Protein AF-A0A956HW59-F1 (afdb_monomer)

Nearest PDB structures (foldseek):
  7f2j-assembly1_B  TM=1.690E-01  e=3.099E+00  Arabidopsis thaliana

Radius of gyration: 21.87 Å; Cα contacts (8 Å, |Δi|>4): 576; chains: 1; bounding box: 68×62×49 Å

pLDDT: mean 80.32, std 21.8, range [27.69, 98.44]

Solvent-accessible surface area (backbone atoms only — not comparable to full-atom values): 19021 Å² total; per-residue (Å²): 80,72,71,79,94,74,76,75,65,75,44,54,39,80,83,35,68,93,56,48,48,74,79,42,71,82,68,48,38,30,36,32,54,43,41,77,73,24,73,54,66,48,81,48,81,60,90,61,63,28,44,35,30,50,22,30,25,53,21,25,34,46,46,47,43,74,63,67,93,72,88,44,80,82,74,50,51,54,40,40,30,40,86,44,47,58,49,50,40,34,31,44,21,84,34,23,26,24,26,30,18,31,30,57,56,82,70,68,49,21,50,19,18,69,73,70,76,45,58,85,71,29,19,37,35,43,36,41,26,39,51,36,88,82,74,62,82,87,72,78,70,78,66,52,72,73,74,56,83,64,85,88,76,82,93,75,89,80,82,85,83,82,91,79,84,90,88,84,93,88,80,85,82,74,85,76,76,87,67,84,71,62,83,40,47,20,15,34,17,30,40,62,80,43,82,44,67,49,55,66,66,90,79,46,80,87,43,46,27,88,82,51,61,51,74,44,39,37,42,31,24,24,57,66,46,38,28,71,52,70,71,48,83,63,78,100,63,72,82,47,74,65,56,41,55,75,73,65,54,51,28,43,45,80,51,49,90,87,62,66,51,46,76,40,32,70,61,34,54,67,55,61,30,52,69,59,52,42,59,75,74,36,97,60,86,91,66,88,78,72,89,78,83,74,93,42,75,46,75,45,70,62,93,30,89,90,64,72,82,84,65,90,81,91,132

Structure (mmCIF, N/CA/C/O backbone):
data_AF-A0A956HW59-F1
#
_entry.id   AF-A0A956HW59-F1
#
loop_
_atom_site.group_PDB
_atom_site.id
_atom_site.type_symbol
_atom_site.label_atom_id
_atom_site.label_alt_id
_atom_site.label_comp_id
_atom_site.label_asym_id
_atom_site.label_entity_id
_atom_site.label_seq_id
_atom_site.pdbx_PDB_ins_code
_atom_site.Cartn_x
_atom_site.Cartn_y
_atom_site.Cartn_z
_atom_site.occupancy
_atom_site.B_iso_or_equiv
_atom_site.auth_seq_id
_atom_site.auth_comp_id
_atom_site.auth_asym_id
_atom_site.auth_atom_id
_atom_site.pdbx_PDB_model_num
ATOM 1 N N . LEU A 1 1 ? 12.085 -3.165 10.404 1.00 72.94 1 LEU A N 1
ATOM 2 C CA . LEU A 1 1 ? 10.750 -3.801 10.391 1.00 72.94 1 LEU A CA 1
ATOM 3 C C . LEU A 1 1 ? 10.533 -4.495 11.742 1.00 72.94 1 LEU A C 1
ATOM 5 O O . LEU A 1 1 ? 11.444 -5.217 12.135 1.00 72.94 1 LEU A O 1
ATOM 9 N N . PRO A 1 2 ? 9.442 -4.239 12.491 1.00 72.00 2 PRO A N 1
ATOM 10 C CA . PRO A 1 2 ? 9.067 -5.055 13.656 1.00 72.00 2 PRO A CA 1
ATOM 11 C C . PRO A 1 2 ? 8.617 -6.469 13.225 1.00 72.00 2 PRO A C 1
ATOM 13 O O . PRO A 1 2 ? 8.241 -6.644 12.066 1.00 72.00 2 PRO A O 1
ATOM 16 N N . PRO A 1 3 ? 8.640 -7.484 14.105 1.00 75.38 3 PRO A N 1
ATOM 17 C CA . PRO A 1 3 ? 8.126 -8.808 13.762 1.00 75.38 3 PRO A CA 1
ATOM 18 C C . PRO A 1 3 ? 6.628 -8.749 13.445 1.00 75.38 3 PRO A C 1
ATOM 20 O O . PRO A 1 3 ? 5.889 -7.974 14.049 1.00 75.38 3 PRO A O 1
ATOM 23 N N . GLY A 1 4 ? 6.175 -9.588 12.512 1.00 76.56 4 GLY A N 1
ATOM 24 C CA . GLY A 1 4 ? 4.747 -9.834 12.325 1.00 76.56 4 GLY A CA 1
ATOM 25 C C . GLY A 1 4 ? 4.180 -10.618 13.510 1.00 76.56 4 GLY A C 1
ATOM 26 O O . GLY A 1 4 ? 4.820 -11.547 13.998 1.00 76.56 4 GLY A O 1
ATOM 27 N N . LEU A 1 5 ? 2.980 -10.249 13.963 1.00 78.94 5 LEU A N 1
ATOM 28 C CA . LEU A 1 5 ? 2.228 -10.969 15.003 1.00 78.94 5 LEU A CA 1
ATOM 29 C C . LEU A 1 5 ? 1.075 -11.797 14.407 1.00 78.94 5 LEU A C 1
ATOM 31 O O . LEU A 1 5 ? 0.089 -12.085 15.082 1.00 78.94 5 LEU A O 1
ATOM 35 N N . GLY A 1 6 ? 1.194 -12.152 13.126 1.00 83.81 6 GLY A N 1
ATOM 36 C CA . GLY A 1 6 ? 0.191 -12.866 12.344 1.00 83.81 6 GLY A CA 1
ATOM 37 C C . GLY A 1 6 ? -0.326 -12.061 11.152 1.00 83.81 6 GLY A C 1
ATOM 38 O O . GLY A 1 6 ? 0.175 -10.985 10.818 1.00 83.81 6 GLY A O 1
ATOM 39 N N . THR A 1 7 ? -1.353 -12.607 10.503 1.00 88.81 7 THR A N 1
ATOM 40 C CA . THR A 1 7 ? -1.988 -12.028 9.314 1.00 88.81 7 THR A CA 1
ATOM 41 C C . THR A 1 7 ? -3.391 -11.523 9.638 1.00 88.81 7 THR A C 1
ATOM 43 O O . THR A 1 7 ? -4.098 -12.097 10.468 1.00 88.81 7 THR A O 1
ATOM 46 N N . PHE A 1 8 ? -3.813 -10.442 8.978 1.00 92.69 8 PHE A N 1
ATOM 47 C CA . PHE A 1 8 ? -5.195 -9.978 9.085 1.00 92.69 8 PHE A CA 1
ATOM 48 C C . PHE A 1 8 ? -6.147 -10.998 8.445 1.00 92.69 8 PHE A C 1
ATOM 50 O O . PHE A 1 8 ? -5.845 -11.502 7.358 1.00 92.69 8 PHE A O 1
ATOM 57 N N . PRO A 1 9 ? -7.311 -11.282 9.056 1.00 94.88 9 PRO A N 1
ATOM 58 C CA . PRO A 1 9 ? -8.335 -12.066 8.388 1.00 94.88 9 PRO A CA 1
ATOM 59 C C . PRO A 1 9 ? -8.851 -11.294 7.170 1.00 94.88 9 PRO A C 1
ATOM 61 O O . PRO A 1 9 ? -9.120 -10.096 7.241 1.00 94.88 9 PRO A O 1
ATOM 64 N N . VAL A 1 10 ? -8.995 -11.999 6.049 1.00 96.62 10 VAL A N 1
ATOM 65 C CA . VAL A 1 10 ? -9.490 -11.444 4.786 1.00 96.62 10 VAL A CA 1
ATOM 66 C C . VAL A 1 10 ? -10.786 -12.155 4.410 1.00 96.62 10 VAL A C 1
ATOM 68 O O . VAL A 1 10 ? -10.886 -13.380 4.521 1.00 96.62 10 VAL A O 1
ATOM 71 N N . ARG A 1 11 ? -11.789 -11.392 3.976 1.00 97.38 11 ARG A N 1
ATOM 72 C CA . ARG A 1 11 ? -13.070 -11.905 3.469 1.00 97.38 11 ARG A CA 1
ATOM 73 C C . ARG A 1 11 ? -13.348 -11.334 2.088 1.00 97.38 11 ARG A C 1
ATOM 75 O O . ARG A 1 11 ? -12.925 -10.219 1.783 1.00 97.38 11 ARG A O 1
ATOM 82 N N . ARG A 1 12 ? -14.031 -12.098 1.236 1.00 97.38 12 ARG A N 1
ATOM 83 C CA . ARG A 1 12 ? -14.456 -11.614 -0.081 1.00 97.38 12 ARG A CA 1
ATOM 84 C C . ARG A 1 12 ? -15.695 -10.757 0.084 1.00 97.38 12 ARG A C 1
ATOM 86 O O . ARG A 1 12 ? -16.579 -11.109 0.851 1.00 97.38 12 ARG A O 1
ATOM 93 N N . VAL A 1 13 ? -15.774 -9.667 -0.666 1.00 95.88 13 VAL A N 1
ATOM 94 C CA . VAL A 1 13 ? -16.980 -8.827 -0.702 1.00 95.88 13 VAL A CA 1
ATOM 95 C C . VAL A 1 13 ? -18.188 -9.639 -1.189 1.00 95.88 13 VAL A C 1
ATOM 97 O O . VAL A 1 13 ? -19.262 -9.535 -0.607 1.00 95.88 13 VAL A O 1
ATOM 100 N N . ASP A 1 14 ? -17.982 -10.510 -2.182 1.00 95.38 14 ASP A N 1
ATOM 101 C CA . ASP A 1 14 ? -19.026 -11.352 -2.788 1.00 95.38 14 ASP A CA 1
ATOM 102 C C . ASP A 1 14 ? -19.737 -12.283 -1.793 1.00 95.38 14 ASP A C 1
ATOM 104 O O . ASP A 1 14 ? -20.886 -12.654 -2.016 1.00 95.38 14 ASP A O 1
ATOM 108 N N . ASP A 1 15 ? -19.071 -12.653 -0.696 1.00 96.56 15 ASP A N 1
ATOM 109 C CA . ASP A 1 15 ? -19.640 -13.545 0.318 1.00 96.56 15 ASP A CA 1
ATOM 110 C C . ASP A 1 15 ? -20.583 -12.790 1.285 1.00 96.56 15 ASP A C 1
ATOM 112 O O . ASP A 1 15 ? -21.278 -13.421 2.078 1.00 96.56 15 ASP A O 1
ATOM 116 N N . TYR A 1 16 ? -20.617 -11.448 1.220 1.00 95.00 16 TYR A N 1
ATOM 117 C CA . TYR A 1 16 ? -21.318 -10.569 2.168 1.00 95.00 16 TYR A CA 1
ATOM 118 C C . TYR A 1 16 ? -22.092 -9.422 1.487 1.00 95.00 16 TYR A C 1
ATOM 120 O O . TYR A 1 16 ? -22.247 -8.344 2.064 1.00 95.00 16 TYR A O 1
ATOM 128 N N . LEU A 1 17 ? -22.563 -9.612 0.247 1.00 92.56 17 LEU A N 1
ATOM 129 C CA . LEU A 1 17 ? -23.152 -8.539 -0.579 1.00 92.56 17 LEU A CA 1
ATOM 130 C C . LEU A 1 17 ? -24.298 -7.767 0.106 1.00 92.56 17 LEU A C 1
ATOM 132 O O . LEU A 1 17 ? -24.406 -6.557 -0.084 1.00 92.56 17 LEU A O 1
ATOM 136 N N . ASP A 1 18 ? -25.093 -8.433 0.949 1.00 92.38 18 ASP A N 1
ATOM 137 C CA . ASP A 1 18 ? -26.208 -7.813 1.684 1.00 92.38 18 ASP A CA 1
ATOM 138 C C . ASP A 1 18 ? -25.763 -7.037 2.944 1.00 92.38 18 ASP A C 1
ATOM 140 O O . ASP A 1 18 ? -26.525 -6.247 3.513 1.00 92.38 18 ASP A O 1
ATOM 144 N N . GLN A 1 19 ? -24.537 -7.265 3.426 1.00 93.00 19 GLN A N 1
ATOM 145 C CA . GLN A 1 19 ? -24.014 -6.637 4.645 1.00 93.00 19 GLN A CA 1
ATOM 146 C C . GLN A 1 19 ? -22.984 -5.536 4.368 1.00 93.00 19 GLN A C 1
ATOM 148 O O . GLN A 1 19 ? -22.870 -4.597 5.158 1.00 93.00 19 GLN A O 1
ATOM 153 N N . VAL A 1 20 ? -22.248 -5.622 3.261 1.00 92.62 20 VAL A N 1
ATOM 154 C CA . VAL A 1 20 ? -21.234 -4.627 2.879 1.00 92.62 20 VAL A CA 1
ATOM 155 C C . VAL A 1 20 ? -21.859 -3.303 2.408 1.00 92.62 20 VAL A C 1
ATOM 157 O O . VAL A 1 20 ? -23.023 -3.268 1.998 1.00 92.62 20 VAL A O 1
ATOM 160 N N . PRO A 1 21 ? -21.106 -2.187 2.448 1.00 88.44 21 PRO A N 1
ATOM 161 C CA . PRO A 1 21 ? -21.506 -0.943 1.795 1.00 88.44 21 PRO A CA 1
ATOM 162 C C . PRO A 1 21 ? -21.837 -1.133 0.304 1.00 88.44 21 PRO A C 1
ATOM 164 O O . PRO A 1 21 ? -21.144 -1.853 -0.413 1.00 88.44 21 PRO A O 1
ATOM 167 N N . GLU A 1 22 ? -22.892 -0.466 -0.169 1.00 86.25 22 GLU A N 1
ATOM 168 C CA . GLU A 1 22 ? -23.412 -0.599 -1.541 1.00 86.25 22 GLU A CA 1
ATOM 169 C C . GLU A 1 22 ? -22.361 -0.254 -2.609 1.00 86.25 22 GLU A C 1
ATOM 171 O O . GLU A 1 22 ? -22.240 -0.934 -3.625 1.00 86.25 22 GLU A O 1
ATOM 176 N N . ASP A 1 23 ? -21.522 0.748 -2.344 1.00 84.38 23 ASP A N 1
ATOM 177 C CA . ASP A 1 23 ? -20.452 1.183 -3.243 1.00 84.38 23 ASP A CA 1
ATOM 178 C C . ASP A 1 23 ? -19.345 0.132 -3.434 1.00 84.38 23 ASP A C 1
ATOM 180 O O . ASP A 1 23 ? -18.557 0.220 -4.379 1.00 84.38 23 ASP A O 1
ATOM 184 N N . TRP A 1 24 ? -19.283 -0.893 -2.583 1.00 88.62 24 TRP A N 1
ATOM 185 C CA . TRP A 1 24 ? -18.350 -2.004 -2.760 1.00 88.62 24 TRP A CA 1
ATOM 186 C C . TRP A 1 24 ? -18.867 -3.042 -3.743 1.00 88.62 24 TRP A C 1
ATOM 188 O O . TRP A 1 24 ? -18.055 -3.717 -4.374 1.00 88.62 24 TRP A O 1
ATOM 198 N N . GLN A 1 25 ? -20.184 -3.148 -3.919 1.00 84.06 25 GLN A N 1
ATOM 199 C CA . GLN A 1 25 ? -20.783 -4.103 -4.851 1.00 84.06 25 GLN A CA 1
ATOM 200 C C . GLN A 1 25 ? -20.371 -3.798 -6.300 1.00 84.06 25 GLN A C 1
ATOM 202 O O . GLN A 1 25 ? -20.181 -4.711 -7.098 1.00 84.06 25 GLN A O 1
ATOM 207 N N . GLU A 1 26 ? -20.128 -2.523 -6.630 1.00 80.50 26 GLU A N 1
ATOM 208 C CA . GLU A 1 26 ? -19.655 -2.105 -7.957 1.00 80.50 26 GLU A CA 1
ATOM 209 C C . GLU A 1 26 ? -18.203 -2.512 -8.260 1.00 80.50 26 GLU A C 1
ATOM 211 O O . GLU A 1 26 ? -17.798 -2.582 -9.423 1.00 80.50 26 GL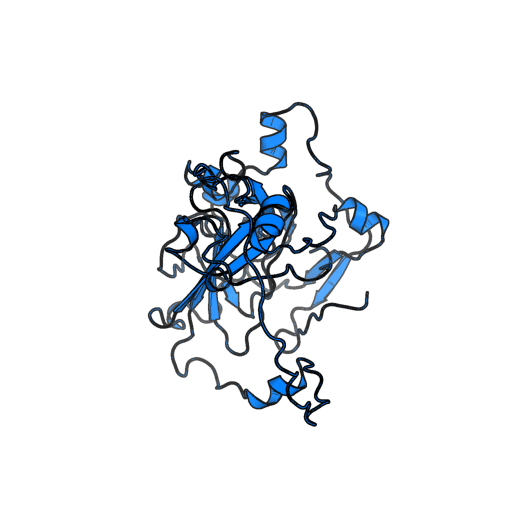U A O 1
ATOM 216 N N . HIS A 1 27 ? -17.371 -2.694 -7.233 1.00 77.81 27 HIS A N 1
ATOM 217 C CA . HIS A 1 27 ? -15.921 -2.873 -7.389 1.00 77.81 27 HIS A CA 1
ATOM 218 C C . HIS A 1 27 ? -15.410 -4.224 -6.876 1.00 77.81 27 HIS A C 1
ATOM 220 O O . HIS A 1 27 ? -14.294 -4.618 -7.225 1.00 77.81 27 HIS A O 1
ATOM 226 N N . GLY A 1 28 ? -16.214 -4.925 -6.075 1.00 90.88 28 GLY A N 1
ATOM 227 C CA . GLY A 1 28 ? -15.892 -6.204 -5.458 1.00 90.88 28 GLY A CA 1
ATOM 228 C C . GLY A 1 28 ? -14.619 -6.147 -4.614 1.00 90.88 28 GLY A C 1
ATOM 229 O O . GLY A 1 28 ? -14.308 -5.151 -3.951 1.00 90.88 28 GLY A O 1
ATOM 230 N N . GLY A 1 29 ? -13.858 -7.239 -4.670 1.00 95.62 29 GLY A N 1
ATOM 231 C CA . GLY A 1 29 ? -12.577 -7.381 -3.991 1.00 95.62 29 GLY A CA 1
ATOM 232 C C . GLY A 1 29 ? -12.701 -8.080 -2.643 1.00 95.62 29 GLY A C 1
ATOM 233 O O . GLY A 1 29 ? -13.497 -9.004 -2.463 1.00 95.62 29 GLY A O 1
ATOM 234 N N . VAL A 1 30 ? -11.864 -7.664 -1.703 1.00 97.69 30 VAL A N 1
ATOM 235 C CA . VAL A 1 30 ? -11.780 -8.242 -0.363 1.00 97.69 30 VAL A CA 1
ATOM 236 C C . VAL A 1 30 ? -11.762 -7.145 0.688 1.00 97.69 30 VAL A C 1
ATOM 238 O O . VAL A 1 30 ? -11.485 -5.989 0.378 1.00 97.69 30 VAL A O 1
ATOM 241 N N . PHE A 1 31 ? -12.022 -7.498 1.938 1.00 97.44 31 PHE A N 1
ATOM 242 C CA . PHE A 1 31 ? -11.929 -6.573 3.057 1.00 97.44 31 PHE A CA 1
ATOM 243 C C . PHE A 1 31 ? -11.262 -7.225 4.266 1.00 97.44 31 PHE A C 1
ATOM 245 O O . PHE A 1 31 ? -11.282 -8.450 4.418 1.00 97.44 31 PHE A O 1
ATOM 252 N N . LEU A 1 32 ? -10.641 -6.391 5.098 1.00 97.62 32 LEU A N 1
ATOM 253 C CA . LEU A 1 32 ? -9.957 -6.792 6.325 1.00 97.62 32 LEU A CA 1
ATOM 254 C C . LEU A 1 32 ? -10.234 -5.793 7.461 1.00 97.62 32 LEU A C 1
ATOM 256 O O . LEU A 1 32 ? -10.512 -4.618 7.182 1.00 97.62 32 LEU A O 1
ATOM 260 N N . PRO A 1 33 ? -10.166 -6.226 8.732 1.00 96.88 33 PRO A N 1
ATOM 261 C CA . PRO A 1 33 ? -10.304 -5.335 9.867 1.00 96.88 33 PRO A CA 1
ATOM 262 C C . PRO A 1 33 ? -8.963 -4.708 10.231 1.00 96.88 33 PRO A C 1
ATOM 264 O O . PRO A 1 33 ? -7.947 -5.393 10.283 1.00 96.88 33 PRO A O 1
ATOM 267 N N . MET A 1 34 ? -8.981 -3.426 10.572 1.00 96.38 34 MET A N 1
ATOM 268 C CA . MET A 1 34 ? -7.901 -2.785 11.319 1.00 96.38 34 MET A CA 1
ATOM 269 C C . MET A 1 34 ? -8.499 -1.901 12.407 1.00 96.38 34 MET A C 1
ATOM 271 O O . MET A 1 34 ? -9.606 -1.377 12.270 1.00 96.38 34 MET A O 1
ATOM 275 N N . TYR A 1 35 ? -7.768 -1.684 13.488 1.00 93.75 35 TYR A N 1
ATOM 276 C CA . TYR A 1 35 ? -8.099 -0.627 14.431 1.00 93.75 35 TYR A CA 1
ATOM 277 C C . TYR A 1 35 ? -7.629 0.715 13.885 1.00 93.75 35 TYR A C 1
ATOM 279 O O . TYR A 1 35 ? -6.639 0.821 13.158 1.00 93.75 35 TYR A O 1
ATOM 287 N N . GLN A 1 36 ? -8.334 1.779 14.258 1.00 92.94 36 GLN A N 1
ATOM 288 C CA . GLN A 1 36 ? -7.836 3.121 14.004 1.00 92.94 36 GLN A CA 1
ATOM 289 C C . GLN A 1 36 ? -6.447 3.265 14.635 1.00 92.94 36 GLN A C 1
ATOM 291 O O . GLN A 1 36 ? -6.247 2.889 15.789 1.00 92.94 36 GLN A O 1
ATOM 296 N N . ARG A 1 37 ? -5.519 3.845 13.871 1.00 92.12 37 ARG A N 1
ATOM 297 C CA . ARG A 1 37 ? -4.107 4.029 14.221 1.00 92.12 37 ARG A CA 1
ATOM 298 C 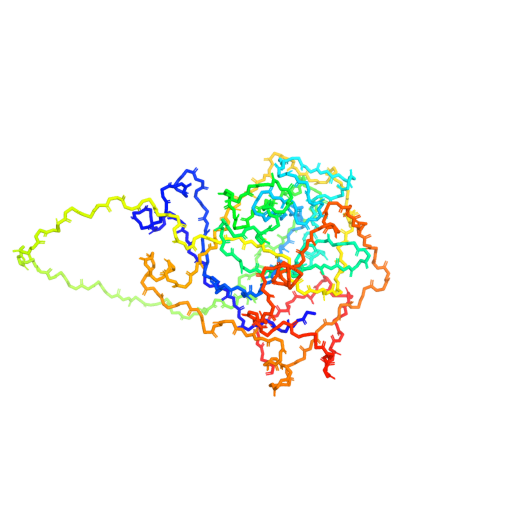C . ARG A 1 37 ? -3.281 2.739 14.306 1.00 92.12 37 ARG A C 1
ATOM 300 O O . ARG A 1 37 ? -2.154 2.759 14.791 1.00 92.12 37 ARG A O 1
ATOM 307 N N . GLU A 1 38 ? -3.789 1.633 13.776 1.00 92.50 38 GLU A N 1
ATOM 308 C CA . GLU A 1 38 ? -3.014 0.404 13.632 1.00 92.50 38 GLU A CA 1
ATOM 309 C C . GLU A 1 38 ? -2.083 0.466 12.416 1.00 92.50 38 GLU A C 1
ATOM 311 O O . GLU A 1 38 ? -2.488 0.899 11.334 1.00 92.50 38 GLU A O 1
ATOM 316 N N . ALA A 1 39 ? -0.836 0.023 12.590 1.00 91.81 39 ALA A N 1
ATOM 317 C CA . ALA A 1 39 ? 0.133 -0.091 11.508 1.00 91.81 39 ALA A CA 1
ATOM 318 C C . ALA A 1 39 ? 0.072 -1.473 10.842 1.00 91.81 39 ALA A C 1
ATOM 320 O O . ALA A 1 39 ? -0.131 -2.482 11.511 1.00 91.81 39 ALA A O 1
ATOM 321 N N . MET A 1 40 ? 0.322 -1.525 9.535 1.00 93.00 40 MET A N 1
ATOM 322 C CA . MET A 1 40 ? 0.459 -2.776 8.786 1.00 93.00 40 MET A CA 1
ATOM 323 C C . MET A 1 40 ? 1.643 -2.725 7.821 1.00 93.00 40 MET A C 1
ATOM 325 O O . MET A 1 40 ? 2.162 -1.659 7.497 1.00 93.00 40 MET A O 1
ATOM 329 N N . TRP A 1 41 ? 2.023 -3.888 7.311 1.00 92.56 41 TRP A N 1
ATOM 330 C CA . TRP A 1 41 ? 2.957 -4.039 6.202 1.00 92.56 41 TRP A CA 1
ATOM 331 C C . TRP A 1 41 ? 2.468 -5.168 5.287 1.00 92.56 41 TRP A C 1
ATOM 333 O O . TRP A 1 41 ? 1.627 -5.978 5.678 1.00 92.56 41 TRP A O 1
ATOM 343 N N . LEU A 1 42 ? 2.949 -5.193 4.047 1.00 93.62 42 LEU A N 1
ATOM 344 C CA . LEU A 1 42 ? 2.581 -6.191 3.043 1.00 93.62 42 LEU A CA 1
ATOM 345 C C . LEU A 1 42 ? 3.775 -7.095 2.760 1.00 93.62 42 LEU A C 1
ATOM 347 O O . LEU A 1 42 ? 4.821 -6.588 2.364 1.00 93.62 42 LEU A O 1
ATOM 351 N N . ALA A 1 43 ? 3.607 -8.408 2.897 1.00 91.56 43 ALA A N 1
ATOM 352 C CA . ALA A 1 43 ? 4.599 -9.403 2.495 1.00 91.56 43 ALA A CA 1
ATOM 353 C C . ALA A 1 43 ? 4.254 -9.983 1.115 1.00 91.56 43 ALA A C 1
ATOM 355 O O . ALA A 1 43 ? 3.092 -10.266 0.819 1.00 91.56 43 ALA A O 1
ATOM 356 N N . PHE A 1 44 ? 5.263 -10.185 0.270 1.00 90.38 44 PHE A N 1
ATOM 357 C CA . PHE A 1 44 ? 5.096 -10.659 -1.100 1.00 90.38 44 PHE A CA 1
ATOM 358 C C . PHE A 1 44 ? 5.824 -11.978 -1.326 1.00 90.38 44 PHE A C 1
ATOM 360 O O . PHE A 1 44 ? 6.999 -12.139 -1.007 1.00 90.38 44 PHE A O 1
ATOM 367 N N . SER A 1 45 ? 5.127 -12.916 -1.962 1.00 86.25 45 SER A N 1
ATOM 368 C CA . SER A 1 45 ? 5.715 -14.152 -2.462 1.00 86.25 45 SER A CA 1
ATOM 369 C C . SER A 1 45 ? 5.083 -14.509 -3.800 1.00 86.25 45 SER A C 1
ATOM 371 O O . SER A 1 45 ? 3.877 -14.364 -3.998 1.00 86.25 45 SER A O 1
ATOM 373 N N . CYS A 1 46 ? 5.899 -14.951 -4.748 1.00 83.44 46 CYS A N 1
ATOM 374 C CA . CYS A 1 46 ? 5.426 -15.455 -6.030 1.00 83.44 46 CYS A CA 1
ATOM 375 C C . CYS A 1 46 ? 6.456 -16.419 -6.616 1.00 83.44 46 CYS A C 1
ATOM 377 O O . CYS A 1 46 ? 7.646 -16.339 -6.320 1.00 83.44 46 CYS A O 1
ATOM 379 N N . SER A 1 47 ? 5.971 -17.363 -7.418 1.00 83.25 47 SER A N 1
ATOM 380 C CA . SER A 1 47 ? 6.804 -18.344 -8.115 1.00 83.25 47 SER A CA 1
ATOM 381 C C . SER A 1 47 ? 7.533 -17.722 -9.303 1.00 83.25 47 SER A C 1
ATOM 383 O O . SER A 1 47 ? 8.695 -18.023 -9.547 1.00 83.25 47 SER A O 1
ATOM 385 N N . VAL A 1 48 ? 6.839 -16.854 -10.035 1.00 89.00 48 VAL A N 1
ATOM 386 C CA . VAL A 1 48 ? 7.351 -16.134 -11.203 1.00 89.00 48 VAL A CA 1
ATOM 387 C C . VAL A 1 48 ? 7.404 -14.647 -10.857 1.00 89.00 48 VAL A C 1
ATOM 389 O O . VAL A 1 48 ? 6.476 -14.175 -10.195 1.00 89.00 48 VAL A O 1
ATOM 392 N N . PRO A 1 49 ? 8.424 -13.889 -11.297 1.00 93.62 49 PRO A N 1
ATOM 393 C CA . PRO A 1 49 ? 8.453 -12.452 -11.075 1.00 93.62 49 PRO A CA 1
ATOM 394 C C . PRO A 1 49 ? 7.246 -11.726 -11.678 1.00 93.62 49 PRO A C 1
ATOM 396 O O . PRO A 1 49 ? 6.832 -12.042 -12.791 1.00 93.62 49 PRO A O 1
ATOM 399 N N . HIS A 1 50 ? 6.717 -10.734 -10.961 1.00 95.56 50 HIS A N 1
ATOM 400 C CA . HIS A 1 50 ? 5.633 -9.857 -11.419 1.00 95.56 50 HIS A CA 1
ATOM 401 C C . HIS A 1 50 ? 5.973 -8.393 -11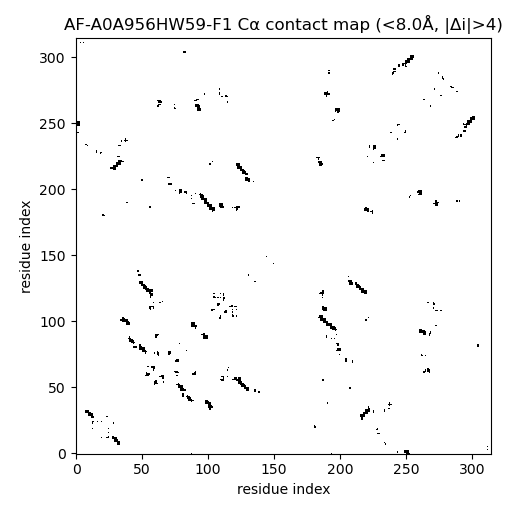.140 1.00 95.56 50 HIS A C 1
ATOM 403 O O . HIS A 1 50 ? 6.632 -8.079 -10.143 1.00 95.56 50 HIS A O 1
ATOM 409 N N . ALA A 1 51 ? 5.451 -7.489 -11.969 1.00 97.81 51 ALA A N 1
ATOM 410 C CA . ALA A 1 51 ? 5.347 -6.086 -11.595 1.00 97.81 51 ALA A CA 1
ATOM 411 C C . ALA A 1 51 ? 4.094 -5.899 -10.732 1.00 97.81 51 ALA A C 1
ATOM 413 O O . ALA A 1 51 ? 2.989 -6.237 -11.147 1.00 97.81 51 ALA A O 1
ATOM 414 N N . LEU A 1 52 ? 4.255 -5.362 -9.527 1.00 98.19 52 LEU A N 1
ATOM 415 C CA . LEU A 1 52 ? 3.173 -5.126 -8.579 1.00 98.19 52 LEU A CA 1
ATOM 416 C C . LEU A 1 52 ? 3.021 -3.632 -8.315 1.00 98.19 52 LEU A C 1
ATOM 418 O O . LEU A 1 52 ? 3.926 -2.978 -7.796 1.00 98.19 52 LEU A O 1
ATOM 422 N N . LYS A 1 53 ? 1.846 -3.092 -8.610 1.00 98.25 53 LYS A N 1
ATOM 423 C CA . LYS A 1 53 ? 1.473 -1.735 -8.224 1.00 98.25 53 LYS A CA 1
ATOM 424 C C . LYS A 1 53 ? 0.698 -1.766 -6.921 1.00 98.25 53 LYS A C 1
ATOM 426 O O . LYS A 1 53 ? -0.236 -2.552 -6.770 1.00 98.25 53 LYS A O 1
ATOM 431 N N . VAL A 1 54 ? 1.065 -0.863 -6.017 1.00 98.44 54 VAL A N 1
ATOM 432 C CA . VAL A 1 54 ? 0.410 -0.686 -4.718 1.00 98.44 54 VAL A CA 1
ATOM 433 C C . VAL A 1 54 ? -0.131 0.733 -4.627 1.00 98.44 54 VAL A C 1
ATOM 435 O O . VAL A 1 54 ? 0.606 1.709 -4.797 1.00 98.44 54 VAL A O 1
ATOM 438 N N . GLY A 1 55 ? -1.435 0.842 -4.404 1.00 98.00 55 GLY A N 1
ATOM 439 C CA . GLY A 1 55 ? -2.156 2.094 -4.240 1.00 98.00 55 GLY A CA 1
ATOM 440 C C . GLY A 1 55 ? -2.795 2.164 -2.865 1.00 98.00 55 GLY A C 1
ATOM 441 O O . GLY A 1 55 ? -3.233 1.144 -2.348 1.00 98.00 55 GLY A O 1
ATOM 442 N N . VAL A 1 56 ? -2.856 3.358 -2.290 1.00 97.81 56 VAL A N 1
ATOM 443 C CA . VAL A 1 56 ? -3.568 3.652 -1.043 1.00 97.81 56 VAL A CA 1
ATOM 444 C C . VAL A 1 56 ? -4.577 4.755 -1.331 1.00 97.81 56 VAL A C 1
ATOM 446 O O . VAL A 1 56 ? -4.190 5.856 -1.716 1.00 97.81 56 VAL A O 1
ATOM 449 N N . GLY A 1 57 ? -5.873 4.433 -1.287 1.00 95.69 57 GLY A N 1
ATOM 450 C CA . GLY A 1 57 ? -6.928 5.349 -1.745 1.00 95.69 57 GLY A CA 1
ATOM 451 C C . GLY A 1 57 ? -6.713 5.882 -3.168 1.00 95.69 57 GLY A C 1
ATOM 452 O O . GLY A 1 57 ? -6.818 7.069 -3.438 1.00 95.69 57 GLY A O 1
ATOM 453 N N . LYS A 1 58 ? -6.338 5.013 -4.109 1.00 96.12 58 LYS A N 1
ATOM 454 C CA . LYS A 1 58 ? -6.006 5.368 -5.500 1.00 96.12 58 LYS A CA 1
ATOM 455 C C . LYS A 1 58 ? -4.888 6.415 -5.629 1.00 96.12 58 LYS A C 1
ATOM 457 O O . LYS A 1 58 ? -4.821 7.124 -6.632 1.00 96.12 58 LYS A O 1
ATOM 462 N N . VAL A 1 59 ? -3.959 6.455 -4.680 1.00 97.94 59 VAL A N 1
ATOM 463 C CA . VAL A 1 59 ? -2.672 7.150 -4.802 1.00 97.94 59 VAL A CA 1
ATOM 464 C C . VAL A 1 59 ? -1.557 6.113 -4.794 1.00 97.94 59 VAL A C 1
ATOM 466 O O . VAL A 1 59 ? -1.530 5.240 -3.932 1.00 97.94 59 VAL A O 1
ATOM 469 N N . CYS A 1 60 ? -0.641 6.162 -5.761 1.00 98.06 60 CYS A N 1
ATOM 470 C CA . CYS A 1 60 ? 0.473 5.220 -5.823 1.00 98.06 60 CYS A CA 1
ATOM 471 C C . CYS A 1 60 ? 1.376 5.372 -4.590 1.00 98.06 60 CYS A C 1
ATOM 473 O O . CYS A 1 60 ? 1.918 6.448 -4.345 1.00 98.06 60 CYS A O 1
ATOM 475 N N . ALA A 1 61 ? 1.604 4.283 -3.853 1.00 97.88 61 ALA A N 1
ATOM 476 C CA . ALA A 1 61 ? 2.411 4.303 -2.632 1.00 97.88 61 ALA A CA 1
ATOM 477 C C . ALA A 1 61 ? 3.904 4.606 -2.881 1.00 97.88 61 ALA A C 1
ATOM 479 O O 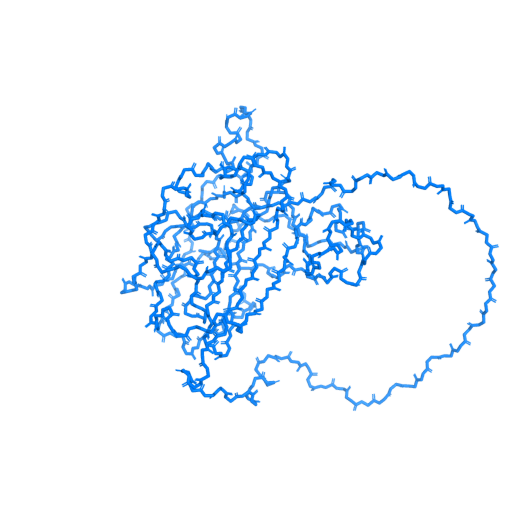. ALA A 1 61 ? 4.644 4.900 -1.945 1.00 97.88 61 ALA A O 1
ATOM 480 N N . LEU A 1 62 ? 4.361 4.529 -4.133 1.00 97.38 62 LEU A N 1
ATOM 481 C CA . LEU A 1 62 ? 5.765 4.711 -4.512 1.00 97.38 62 LEU A CA 1
ATOM 482 C C . LEU A 1 62 ? 6.049 6.124 -5.034 1.00 97.38 62 LEU A C 1
ATOM 484 O O . LEU A 1 62 ? 7.157 6.622 -4.845 1.00 97.38 62 LEU A O 1
ATOM 488 N N . THR A 1 63 ? 5.069 6.753 -5.690 1.00 97.38 63 THR A N 1
ATOM 489 C CA . THR A 1 63 ? 5.248 8.042 -6.386 1.00 97.38 63 THR A CA 1
ATOM 490 C C . THR A 1 63 ? 4.317 9.151 -5.902 1.00 97.38 63 THR A C 1
ATOM 492 O O . THR A 1 63 ? 4.548 10.318 -6.201 1.00 97.38 63 THR A O 1
ATOM 495 N N . GLY A 1 64 ? 3.236 8.820 -5.192 1.00 96.94 64 GLY A N 1
ATOM 496 C CA . GLY A 1 64 ? 2.215 9.790 -4.792 1.00 96.94 64 GLY A CA 1
ATOM 497 C C . GLY A 1 64 ? 1.366 10.304 -5.948 1.00 96.94 64 GLY A C 1
ATOM 498 O O . GLY A 1 64 ? 0.562 11.208 -5.760 1.00 96.94 64 GLY A O 1
ATOM 499 N N . GLU A 1 65 ? 1.517 9.753 -7.149 1.00 96.94 65 GLU A N 1
ATOM 500 C CA . GLU A 1 65 ? 0.665 10.108 -8.277 1.00 96.94 65 GLU A CA 1
ATOM 501 C C . GLU A 1 65 ? -0.710 9.449 -8.144 1.00 96.94 65 GLU A C 1
ATOM 503 O O . GLU A 1 65 ? -0.853 8.358 -7.577 1.00 96.94 65 GLU A O 1
ATOM 508 N N . ARG A 1 66 ? -1.733 10.096 -8.714 1.00 96.19 66 ARG A N 1
ATOM 509 C CA . ARG A 1 66 ? -3.067 9.497 -8.828 1.00 96.19 66 ARG A CA 1
ATOM 510 C C . ARG A 1 66 ? -2.982 8.179 -9.597 1.00 96.19 66 ARG A C 1
ATOM 512 O O . ARG A 1 66 ? -2.220 8.039 -10.553 1.00 96.19 66 ARG A O 1
ATOM 519 N N . TRP A 1 67 ? -3.785 7.210 -9.180 1.00 95.19 67 TRP A N 1
ATOM 520 C CA . TRP A 1 67 ? -3.782 5.869 -9.742 1.00 95.19 67 TRP A CA 1
ATOM 521 C C . TRP A 1 67 ? -4.129 5.890 -11.227 1.00 95.19 67 TRP A C 1
ATOM 523 O O . TRP A 1 67 ? -5.221 6.293 -11.628 1.00 95.19 67 TRP A O 1
ATOM 533 N N . THR A 1 68 ? -3.223 5.361 -12.037 1.00 94.19 68 THR A N 1
ATOM 534 C CA . THR A 1 68 ? -3.449 5.072 -13.454 1.00 94.19 68 THR A CA 1
ATOM 535 C C . THR A 1 68 ? -3.295 3.577 -13.693 1.00 94.19 68 THR A C 1
ATOM 537 O O . THR A 1 68 ? -2.775 2.864 -12.840 1.00 94.19 68 THR A O 1
ATOM 540 N N . ARG A 1 69 ? -3.714 3.073 -14.857 1.00 91.50 69 ARG A N 1
ATOM 541 C CA . ARG A 1 69 ? -3.438 1.685 -15.275 1.00 91.50 69 ARG A CA 1
ATOM 542 C C . ARG A 1 69 ? -2.021 1.493 -15.819 1.00 91.50 69 ARG A C 1
ATOM 544 O O . ARG A 1 69 ? -1.546 0.364 -15.882 1.00 91.50 69 ARG A O 1
ATOM 551 N N . ALA A 1 70 ? -1.339 2.566 -16.207 1.00 94.50 70 ALA A N 1
ATOM 552 C CA . ALA A 1 70 ? -0.036 2.479 -16.851 1.00 94.50 70 ALA A CA 1
ATOM 553 C C . ALA A 1 70 ? 1.066 2.079 -15.859 1.00 94.50 70 ALA A C 1
ATOM 555 O O . ALA A 1 70 ? 1.069 2.513 -14.700 1.00 94.50 70 ALA A O 1
ATOM 556 N N . LEU A 1 71 ? 2.014 1.269 -16.329 1.00 96.69 71 LEU A N 1
ATOM 557 C CA . LEU A 1 71 ? 3.326 1.175 -15.702 1.00 96.69 71 LEU A CA 1
ATOM 558 C C . LEU A 1 71 ? 4.147 2.376 -16.161 1.00 96.69 71 LEU A C 1
ATOM 560 O O . LEU A 1 71 ? 4.171 2.714 -17.342 1.00 96.69 71 LEU A O 1
ATOM 564 N N . VAL A 1 72 ? 4.810 3.027 -15.217 1.00 96.62 72 VAL A N 1
ATOM 565 C CA . VAL A 1 72 ? 5.683 4.171 -15.470 1.00 96.62 72 VAL A CA 1
ATOM 566 C C . VAL A 1 72 ? 7.061 3.808 -14.946 1.00 96.62 72 VAL A C 1
ATOM 568 O O . VAL A 1 72 ? 7.182 3.243 -13.862 1.00 96.62 72 VAL A O 1
ATOM 571 N N . LYS A 1 73 ? 8.103 4.085 -15.736 1.00 94.44 73 LYS A N 1
ATOM 572 C CA . LYS A 1 73 ? 9.504 3.798 -15.381 1.00 94.44 73 LYS A CA 1
ATOM 573 C C . LYS A 1 73 ? 10.173 4.956 -14.633 1.00 94.44 73 LYS A C 1
ATOM 575 O O . LYS A 1 73 ? 11.110 4.727 -13.873 1.00 94.44 73 LYS A O 1
ATOM 580 N N . LYS A 1 74 ? 9.754 6.201 -14.886 1.00 93.44 74 LYS A N 1
ATOM 581 C CA . LYS A 1 74 ? 10.371 7.417 -14.332 1.00 93.44 74 LYS A CA 1
ATOM 582 C C . LYS A 1 74 ? 9.301 8.466 -13.968 1.00 93.44 74 LYS A C 1
ATOM 584 O O . LYS A 1 74 ? 8.785 9.092 -14.888 1.00 93.44 74 LYS A O 1
ATOM 589 N N . PRO A 1 75 ? 9.019 8.680 -12.670 1.00 94.06 75 PRO A N 1
ATOM 590 C CA . PRO A 1 75 ? 9.425 7.812 -11.559 1.00 94.06 75 PRO A CA 1
ATOM 591 C C . PRO A 1 75 ? 8.801 6.409 -11.690 1.00 94.06 75 PRO A C 1
ATOM 593 O O . PRO A 1 75 ? 7.744 6.246 -12.295 1.00 94.06 75 PRO A O 1
ATOM 596 N N . GLN A 1 76 ? 9.477 5.376 -11.177 1.00 97.00 76 GLN A N 1
ATOM 597 C CA . GLN A 1 76 ? 8.957 4.005 -11.234 1.00 97.00 76 GLN A CA 1
ATOM 598 C C . GLN A 1 76 ? 7.758 3.855 -10.286 1.00 97.00 76 GLN A C 1
ATOM 600 O O . GLN A 1 76 ? 7.885 4.156 -9.101 1.00 97.00 76 GLN A O 1
ATOM 605 N N . ASN A 1 77 ? 6.614 3.377 -10.788 1.00 97.38 77 ASN A N 1
ATOM 606 C CA . ASN A 1 77 ? 5.356 3.301 -10.024 1.00 97.38 77 ASN A CA 1
ATOM 607 C C . ASN A 1 77 ? 4.924 1.876 -9.622 1.00 97.38 77 ASN A C 1
ATOM 609 O O . ASN A 1 77 ? 3.762 1.650 -9.277 1.00 97.38 77 ASN A O 1
ATOM 613 N N . TYR A 1 78 ? 5.848 0.918 -9.679 1.00 98.00 78 TYR A N 1
ATOM 614 C CA . TYR A 1 78 ? 5.624 -0.490 -9.356 1.00 98.00 78 TYR A CA 1
ATOM 615 C C . TYR A 1 78 ? 6.836 -1.097 -8.643 1.00 98.00 78 TYR A C 1
ATOM 617 O O . TYR A 1 78 ? 7.959 -0.596 -8.735 1.00 98.00 78 TYR A O 1
ATOM 625 N N . LEU A 1 79 ? 6.590 -2.193 -7.938 1.00 97.69 79 LEU A N 1
ATOM 626 C CA . LEU A 1 79 ? 7.578 -3.082 -7.345 1.00 97.69 79 LEU A CA 1
ATOM 627 C C . LEU A 1 79 ? 7.812 -4.268 -8.278 1.00 97.69 79 LEU A C 1
ATOM 629 O O . LEU A 1 79 ? 6.894 -4.682 -8.978 1.00 97.69 79 LEU A O 1
ATOM 633 N N . VAL A 1 80 ? 9.002 -4.859 -8.242 1.00 96.38 80 VAL A N 1
ATOM 634 C CA . VAL A 1 80 ? 9.229 -6.185 -8.829 1.00 96.38 80 VAL A CA 1
ATOM 635 C C . VAL A 1 80 ? 9.210 -7.197 -7.700 1.00 96.38 80 VAL A C 1
ATOM 637 O O . VAL A 1 80 ? 10.096 -7.181 -6.851 1.00 96.38 80 VAL A O 1
ATOM 640 N N . VAL A 1 81 ? 8.202 -8.060 -7.668 1.00 94.44 81 VAL A N 1
ATOM 641 C CA . VAL A 1 81 ? 8.085 -9.137 -6.676 1.00 94.44 81 VAL A CA 1
ATOM 642 C C . VAL A 1 81 ? 8.580 -10.449 -7.297 1.00 94.44 81 VAL A C 1
ATOM 644 O O . VAL A 1 81 ? 8.379 -10.634 -8.495 1.00 94.44 81 VAL A O 1
ATOM 647 N N . PRO A 1 82 ? 9.262 -11.338 -6.546 1.00 90.38 82 PRO A N 1
ATOM 648 C CA . PRO A 1 82 ? 9.522 -11.265 -5.107 1.00 90.38 82 PRO A CA 1
ATOM 649 C C . PRO A 1 82 ? 10.826 -10.523 -4.751 1.00 90.38 82 PRO A C 1
ATOM 651 O O . PRO A 1 82 ? 11.198 -10.489 -3.583 1.00 90.38 82 PRO A O 1
ATOM 654 N N . THR A 1 83 ? 11.527 -9.918 -5.725 1.00 89.50 83 THR A N 1
ATOM 655 C CA . THR A 1 83 ? 12.772 -9.154 -5.489 1.00 89.50 83 THR A CA 1
ATOM 656 C C . THR A 1 83 ? 12.595 -8.062 -4.437 1.00 89.50 83 THR A C 1
ATOM 658 O O . THR A 1 83 ? 13.484 -7.853 -3.617 1.00 89.50 83 THR A O 1
ATOM 661 N N . GLN A 1 84 ? 11.445 -7.388 -4.443 1.00 93.06 84 GLN A N 1
ATOM 662 C CA . GLN A 1 84 ? 10.924 -6.654 -3.304 1.00 93.06 84 GLN A CA 1
ATOM 663 C C . GLN A 1 84 ? 10.082 -7.623 -2.453 1.00 93.06 84 GLN A C 1
ATOM 665 O O . GLN A 1 84 ? 8.944 -7.915 -2.826 1.00 93.06 84 GLN A O 1
ATOM 670 N N . PRO A 1 85 ? 10.601 -8.117 -1.319 1.00 88.69 85 PRO A N 1
ATOM 671 C CA . PRO A 1 85 ? 9.908 -9.118 -0.506 1.00 88.69 85 PRO A CA 1
ATOM 672 C C . PRO A 1 85 ? 8.754 -8.544 0.321 1.00 88.69 85 PRO A C 1
ATOM 674 O O . PRO A 1 85 ? 7.870 -9.288 0.734 1.00 88.69 85 PRO A O 1
ATOM 677 N N . TRP A 1 86 ? 8.751 -7.235 0.587 1.00 92.88 86 TRP A N 1
ATOM 678 C CA . TRP A 1 86 ? 7.697 -6.590 1.363 1.00 92.88 86 TRP A CA 1
ATOM 679 C C . TRP A 1 86 ? 7.631 -5.070 1.155 1.00 92.88 86 TRP A C 1
ATOM 681 O O . TRP A 1 86 ? 8.547 -4.483 0.570 1.00 92.88 86 TRP A O 1
ATOM 691 N N . LEU A 1 87 ? 6.571 -4.432 1.664 1.00 94.88 87 LEU A N 1
ATOM 692 C CA . LEU A 1 87 ? 6.362 -2.978 1.694 1.00 94.88 87 LEU A CA 1
ATOM 693 C C . LEU A 1 87 ? 5.696 -2.535 3.012 1.00 94.88 87 LEU A C 1
ATOM 695 O O . LEU A 1 87 ? 4.561 -2.924 3.280 1.00 94.88 87 LEU A O 1
ATOM 699 N N . ASP A 1 88 ? 6.366 -1.681 3.793 1.00 92.94 88 ASP A N 1
ATOM 700 C CA . ASP A 1 88 ? 5.864 -1.207 5.099 1.00 92.94 88 ASP A CA 1
ATOM 701 C C . ASP A 1 88 ? 5.002 0.054 4.984 1.00 92.94 88 ASP A C 1
ATOM 703 O O . ASP A 1 88 ? 4.295 0.414 5.922 1.00 92.94 88 ASP A O 1
ATOM 707 N N . GLY A 1 89 ? 5.105 0.790 3.877 1.00 95.81 89 GLY A N 1
ATOM 708 C CA . GLY A 1 89 ? 4.520 2.119 3.790 1.00 95.81 89 GLY A CA 1
ATOM 709 C C . GLY A 1 89 ? 4.777 2.857 2.485 1.00 95.81 89 GLY A C 1
ATOM 710 O O . GLY A 1 89 ? 5.264 2.287 1.508 1.00 95.81 89 GLY A O 1
ATOM 711 N N . ILE A 1 90 ? 4.467 4.155 2.480 1.00 97.25 90 ILE A N 1
ATOM 712 C CA . ILE A 1 90 ? 4.704 5.029 1.326 1.00 97.25 90 ILE A CA 1
ATOM 713 C C . ILE A 1 90 ? 6.181 5.417 1.209 1.00 97.25 90 ILE A C 1
ATOM 715 O O . ILE A 1 90 ? 6.843 5.702 2.210 1.00 97.25 90 ILE A O 1
ATOM 719 N N . SER A 1 91 ? 6.700 5.471 -0.016 1.00 95.19 91 SER A N 1
ATOM 720 C CA . SER A 1 91 ? 8.087 5.860 -0.286 1.00 95.19 91 SER A CA 1
ATOM 721 C C . SER A 1 91 ? 8.295 7.359 -0.087 1.00 95.19 91 SER A C 1
ATOM 723 O O . SER A 1 91 ? 7.680 8.175 -0.764 1.00 95.19 91 SER A O 1
ATOM 725 N N . VAL A 1 92 ? 9.223 7.738 0.793 1.00 92.00 92 VAL A N 1
ATOM 726 C CA . VAL A 1 92 ? 9.668 9.140 0.942 1.00 92.00 92 VAL A CA 1
ATOM 727 C C . VAL A 1 92 ? 11.072 9.368 0.367 1.00 92.00 92 VAL A C 1
ATOM 729 O O . VAL A 1 92 ? 11.628 10.464 0.453 1.00 92.00 92 VAL A O 1
ATOM 732 N N . GLY A 1 93 ? 11.636 8.342 -0.279 1.00 87.50 93 GLY A N 1
ATOM 733 C CA . GLY A 1 93 ? 12.951 8.371 -0.913 1.00 87.50 93 GLY A CA 1
ATOM 734 C C . GLY A 1 93 ? 14.127 8.133 0.027 1.00 87.50 93 GLY A C 1
ATOM 735 O O . GLY A 1 93 ? 13.996 8.081 1.248 1.00 87.50 93 GLY A O 1
ATOM 736 N N . GLY A 1 94 ? 15.314 7.978 -0.569 1.00 86.19 94 GLY A N 1
ATOM 737 C CA . GLY A 1 94 ? 16.566 7.815 0.175 1.00 86.19 94 GLY A CA 1
ATOM 738 C C . GLY A 1 94 ? 16.594 6.557 1.047 1.00 86.19 94 GLY A C 1
ATOM 739 O O . GLY A 1 94 ? 17.135 6.600 2.151 1.00 86.19 94 GLY A O 1
ATOM 740 N N . GLY A 1 95 ? 15.963 5.471 0.584 1.00 90.62 95 GLY A N 1
ATOM 741 C CA . GLY A 1 95 ? 15.853 4.216 1.330 1.00 90.62 95 GLY A CA 1
ATOM 742 C C . GLY A 1 95 ? 14.998 4.322 2.595 1.00 90.62 95 GLY A C 1
ATOM 743 O O . GLY A 1 95 ? 15.277 3.638 3.582 1.00 90.62 95 GLY A O 1
ATOM 744 N N . ARG A 1 96 ? 14.001 5.215 2.599 1.00 92.31 96 ARG A N 1
ATOM 745 C CA . ARG A 1 96 ? 13.067 5.396 3.710 1.00 92.31 96 ARG A CA 1
ATOM 746 C C . ARG A 1 96 ? 11.619 5.383 3.239 1.00 92.31 96 ARG A C 1
ATOM 748 O O . ARG A 1 96 ? 11.297 5.850 2.143 1.00 92.31 96 ARG A O 1
ATOM 755 N N . ILE A 1 97 ? 10.754 4.923 4.132 1.00 94.88 97 ILE A N 1
ATOM 756 C CA . ILE A 1 97 ? 9.300 4.927 3.973 1.00 94.88 97 ILE A CA 1
ATOM 757 C C . ILE A 1 97 ? 8.630 5.576 5.187 1.00 94.88 97 ILE A C 1
ATOM 759 O O . ILE A 1 97 ? 9.262 5.753 6.237 1.00 94.88 97 ILE A O 1
ATOM 763 N N . ARG A 1 98 ? 7.341 5.898 5.059 1.00 95.69 98 ARG A N 1
ATOM 764 C CA . ARG A 1 98 ? 6.442 6.163 6.192 1.00 95.69 98 ARG A CA 1
ATOM 765 C C . ARG A 1 98 ? 5.384 5.074 6.277 1.00 95.69 98 ARG A C 1
ATOM 767 O O . ARG A 1 98 ? 4.688 4.858 5.290 1.00 95.69 98 ARG A O 1
ATOM 774 N N . GLN A 1 99 ? 5.284 4.420 7.431 1.00 95.56 99 GLN A N 1
ATOM 775 C CA . GLN A 1 99 ? 4.468 3.217 7.630 1.00 95.56 99 GLN A CA 1
ATOM 776 C C . GLN A 1 99 ? 3.004 3.427 7.245 1.00 95.56 99 GLN A C 1
ATOM 778 O O . GLN A 1 99 ? 2.452 4.502 7.476 1.00 95.56 99 GLN A O 1
ATOM 783 N N . PHE A 1 100 ? 2.371 2.394 6.700 1.00 97.19 100 PHE A N 1
ATOM 784 C CA . PHE A 1 100 ? 0.929 2.379 6.507 1.00 97.19 100 PHE A CA 1
ATOM 785 C C . PHE A 1 100 ? 0.231 2.302 7.857 1.00 97.19 100 PHE A C 1
ATOM 787 O O . PHE A 1 100 ? 0.444 1.353 8.607 1.00 97.19 100 PHE A O 1
ATOM 794 N N . VAL A 1 101 ? -0.608 3.292 8.152 1.00 96.31 101 VAL A N 1
ATOM 795 C CA . VAL A 1 101 ? -1.394 3.329 9.386 1.00 96.31 101 VAL A CA 1
ATOM 796 C C . VAL A 1 101 ? -2.855 3.600 9.059 1.00 96.31 101 VAL A C 1
ATOM 798 O O . VAL A 1 101 ? -3.161 4.559 8.350 1.00 96.31 101 VAL A O 1
ATOM 801 N N . ALA A 1 102 ? -3.755 2.767 9.572 1.00 96.62 102 ALA A N 1
ATOM 802 C CA . ALA A 1 102 ? -5.184 2.879 9.320 1.00 96.62 102 ALA A CA 1
ATOM 803 C C . ALA A 1 102 ? -5.780 4.137 9.960 1.00 96.62 102 ALA A C 1
ATOM 805 O O . ALA A 1 102 ? -5.598 4.395 11.149 1.00 96.62 102 ALA A O 1
ATOM 806 N N . MET A 1 103 ? -6.528 4.911 9.177 1.00 96.62 103 MET A N 1
ATOM 807 C CA . MET A 1 103 ? -7.240 6.102 9.633 1.00 96.62 103 MET A CA 1
ATOM 808 C C . MET A 1 103 ? -8.645 6.163 9.020 1.00 96.62 103 MET A C 1
ATOM 810 O O . MET A 1 103 ? -8.801 5.820 7.844 1.00 96.62 103 MET A O 1
ATOM 814 N N . PRO A 1 104 ? -9.664 6.622 9.773 1.00 94.62 104 PRO A N 1
ATOM 815 C CA . PRO A 1 104 ? -11.005 6.816 9.233 1.00 94.62 104 PRO A CA 1
ATOM 816 C C . PRO A 1 104 ? -11.011 7.789 8.054 1.00 94.62 104 PRO A C 1
ATOM 818 O O . PRO A 1 104 ? -10.304 8.802 8.075 1.00 94.62 104 PRO A O 1
ATOM 821 N N . LEU A 1 105 ? -11.839 7.498 7.051 1.00 94.12 105 LEU A N 1
ATOM 822 C CA . LEU A 1 105 ? -12.099 8.434 5.957 1.00 94.12 105 LEU A CA 1
ATOM 823 C C . LEU A 1 105 ? -12.883 9.659 6.458 1.00 94.12 105 LEU A C 1
ATOM 825 O O . LEU A 1 105 ? -13.672 9.572 7.397 1.00 94.12 105 LEU A O 1
ATOM 829 N N . GLY A 1 106 ? -12.676 10.805 5.812 1.00 91.50 106 GLY A N 1
ATOM 830 C CA . GLY A 1 106 ? -13.295 12.092 6.138 1.00 91.50 106 GLY A CA 1
ATOM 831 C C . GLY A 1 106 ? -12.563 12.904 7.213 1.00 91.50 106 GLY A C 1
ATOM 832 O O . GLY A 1 106 ? -12.993 14.007 7.540 1.00 91.50 106 GLY A O 1
ATOM 833 N N . MET A 1 107 ? -11.462 12.389 7.762 1.00 89.69 107 MET A N 1
ATOM 834 C CA . MET A 1 107 ? -10.707 13.038 8.837 1.00 89.69 107 MET A CA 1
ATOM 835 C C . MET A 1 107 ? -9.460 13.778 8.328 1.00 89.69 107 MET A C 1
ATOM 837 O O . MET A 1 107 ? -8.809 14.476 9.108 1.00 89.69 107 MET A O 1
ATOM 841 N N . GLY A 1 108 ? -9.108 13.645 7.046 1.00 92.94 108 GLY A N 1
ATOM 842 C CA . GLY A 1 108 ? -7.980 14.342 6.417 1.00 92.94 108 GLY A CA 1
ATOM 843 C C . GLY A 1 108 ? -6.604 13.800 6.809 1.00 92.94 108 GLY A C 1
ATOM 844 O O . GLY A 1 108 ? -5.618 14.531 6.749 1.00 92.94 108 GLY A O 1
ATOM 845 N N . TYR A 1 109 ? -6.530 12.547 7.262 1.00 95.69 109 TYR A N 1
ATOM 846 C CA . TYR A 1 109 ? -5.268 11.904 7.650 1.00 95.69 109 TYR A CA 1
ATOM 847 C C . TYR A 1 109 ? -4.700 10.995 6.566 1.00 95.69 109 TYR A C 1
ATOM 849 O O . TYR A 1 109 ? -3.494 10.730 6.557 1.00 95.69 109 TYR A O 1
ATOM 857 N N . THR A 1 110 ? -5.550 10.473 5.683 1.00 97.56 110 THR A N 1
ATOM 858 C CA . THR A 1 110 ? -5.117 9.484 4.700 1.00 97.56 110 THR A CA 1
ATOM 859 C C . THR A 1 110 ? -4.191 10.114 3.668 1.00 97.56 110 THR A C 1
ATOM 861 O O . THR A 1 110 ? -4.250 11.313 3.387 1.00 97.56 110 THR A O 1
ATOM 864 N N . VAL A 1 111 ? -3.324 9.296 3.075 1.00 97.50 111 VAL A N 1
ATOM 865 C CA . VAL A 1 111 ? -2.460 9.734 1.973 1.00 97.50 111 VAL A CA 1
ATOM 866 C C . VAL A 1 111 ? -3.308 10.221 0.797 1.00 97.50 111 VAL A C 1
ATOM 868 O O . VAL A 1 111 ? -2.970 11.227 0.180 1.00 97.50 111 VAL A O 1
ATOM 871 N N . GLU A 1 112 ? -4.435 9.556 0.527 1.00 97.69 112 GLU A N 1
ATOM 872 C CA . GLU A 1 112 ? -5.419 9.992 -0.467 1.00 97.69 112 GLU A CA 1
ATOM 873 C C . GLU A 1 112 ? -5.892 11.423 -0.198 1.00 97.69 112 GLU A C 1
ATOM 875 O O . GLU A 1 112 ? -5.750 12.275 -1.076 1.00 97.69 112 GLU A O 1
ATOM 880 N N . GLY A 1 113 ? -6.364 11.707 1.019 1.00 96.81 113 GLY A N 1
ATOM 881 C CA . GLY A 1 113 ? -6.843 13.031 1.419 1.00 96.81 113 GLY A CA 1
ATOM 882 C C . GLY A 1 113 ? -5.788 14.114 1.259 1.00 96.81 113 GLY A C 1
ATOM 883 O O . GLY A 1 113 ? -6.048 15.159 0.667 1.00 96.81 113 GLY A O 1
ATOM 884 N N . GLN A 1 114 ? -4.569 13.842 1.722 1.00 96.75 114 GLN A N 1
ATOM 885 C CA . GLN A 1 114 ? -3.472 14.807 1.664 1.00 96.75 114 GLN A CA 1
ATOM 886 C C . GLN A 1 114 ? -2.993 15.097 0.235 1.00 96.75 114 GLN A C 1
ATOM 888 O O . GLN A 1 114 ? -2.610 16.225 -0.066 1.00 96.75 114 GLN A O 1
ATOM 893 N N . VAL A 1 115 ? -3.002 14.096 -0.648 1.00 96.88 115 VAL A N 1
ATOM 894 C CA . VAL A 1 115 ? -2.513 14.235 -2.030 1.00 96.88 115 VAL A CA 1
ATOM 895 C C . VAL A 1 115 ? -3.597 14.751 -2.972 1.00 96.88 115 VAL A C 1
ATOM 897 O O . VAL A 1 115 ? -3.309 15.490 -3.913 1.00 96.88 115 VAL A O 1
ATOM 900 N N . THR A 1 116 ? -4.843 14.331 -2.767 1.00 95.81 116 THR A N 1
ATOM 901 C CA . THR A 1 116 ? -5.925 14.560 -3.730 1.00 95.81 116 THR A CA 1
ATOM 902 C C . THR A 1 116 ? -6.930 15.615 -3.295 1.00 95.81 116 THR A C 1
ATOM 904 O O . THR A 1 116 ? -7.655 16.110 -4.159 1.00 95.81 116 THR A O 1
ATOM 907 N N . GLY A 1 117 ? -6.967 15.953 -2.003 1.00 94.50 117 GLY A N 1
ATOM 908 C CA . GLY A 1 117 ? -7.990 16.801 -1.392 1.00 94.50 117 GLY A CA 1
ATOM 909 C C . GLY A 1 117 ? -9.298 16.071 -1.063 1.00 94.50 117 GLY A C 1
ATOM 910 O O . GLY A 1 117 ? -10.202 16.685 -0.504 1.00 94.50 117 GLY A O 1
ATOM 911 N N . GLU A 1 118 ? -9.414 14.780 -1.384 1.00 92.81 118 GLU A N 1
ATOM 912 C CA . GLU A 1 118 ? -10.620 13.971 -1.188 1.00 92.81 118 GLU A CA 1
ATOM 913 C C . GLU A 1 118 ? -10.278 12.663 -0.461 1.00 92.81 118 GLU A C 1
ATOM 915 O O . GLU A 1 118 ? -9.178 12.149 -0.601 1.00 92.81 118 GLU A O 1
ATOM 920 N N . GLU A 1 119 ? -11.212 12.098 0.305 1.00 92.31 119 GLU A N 1
ATOM 921 C CA . GLU A 1 119 ? -11.069 10.776 0.942 1.00 92.31 119 GLU A CA 1
ATOM 922 C C . GLU A 1 119 ? -12.251 9.900 0.521 1.00 92.31 119 GLU A C 1
ATOM 924 O O . GLU A 1 119 ? -13.185 9.659 1.289 1.00 92.31 119 GLU A O 1
ATOM 929 N N . ARG A 1 120 ? -12.266 9.511 -0.758 1.00 90.00 120 ARG A N 1
ATOM 930 C CA . ARG A 1 120 ? -13.408 8.835 -1.385 1.00 90.00 120 ARG A CA 1
ATOM 931 C C . ARG A 1 120 ? -13.242 7.325 -1.402 1.00 90.00 120 ARG A C 1
ATOM 933 O O . ARG A 1 120 ? -14.239 6.618 -1.284 1.00 90.00 120 ARG A O 1
ATOM 940 N N . PHE A 1 121 ? -12.024 6.851 -1.631 1.00 92.44 121 PHE A N 1
ATOM 941 C CA . PHE A 1 121 ? -11.761 5.459 -1.970 1.00 92.44 121 PHE A CA 1
ATOM 942 C C . PHE A 1 121 ? -11.261 4.663 -0.764 1.00 92.44 121 PHE A C 1
ATOM 944 O O . PHE A 1 121 ? -11.750 3.562 -0.511 1.00 92.44 121 PHE A O 1
ATOM 951 N N . GLY A 1 122 ? -10.297 5.195 -0.014 1.00 94.31 122 GLY A N 1
ATOM 952 C CA . GLY A 1 122 ? -9.666 4.480 1.088 1.00 94.31 122 GLY A CA 1
ATOM 953 C C . GLY A 1 122 ? -9.011 3.163 0.665 1.00 94.31 122 GLY A C 1
ATOM 954 O O . GLY A 1 122 ? -8.670 2.946 -0.505 1.00 94.31 122 GLY A O 1
ATOM 955 N N . GLY A 1 123 ? -8.822 2.277 1.642 1.00 95.94 123 GLY A N 1
ATOM 956 C CA . GLY A 1 123 ? -8.269 0.942 1.427 1.00 95.94 123 GLY A CA 1
ATOM 957 C C . GLY A 1 123 ? -6.945 0.900 0.652 1.00 95.94 123 GLY A C 1
ATOM 958 O O . GLY A 1 123 ? -6.174 1.867 0.605 1.00 95.94 123 GLY A O 1
ATOM 959 N N . ILE A 1 124 ? -6.697 -0.251 0.027 1.00 97.69 124 ILE A N 1
ATOM 960 C CA . ILE A 1 124 ? -5.508 -0.558 -0.771 1.00 97.69 124 ILE A CA 1
ATOM 961 C C . ILE A 1 124 ? -5.950 -1.068 -2.142 1.00 97.69 124 ILE A C 1
ATOM 963 O O . ILE A 1 124 ? -6.935 -1.791 -2.277 1.00 97.69 124 ILE A O 1
ATOM 967 N N . GLN A 1 125 ? -5.205 -0.717 -3.183 1.00 96.56 125 GLN A N 1
ATOM 968 C CA . GLN A 1 125 ? -5.365 -1.288 -4.515 1.00 96.56 125 GLN A CA 1
ATOM 969 C C . GLN A 1 125 ? -4.089 -2.024 -4.884 1.00 96.56 125 GLN A C 1
ATOM 971 O O . GLN A 1 125 ? -3.010 -1.434 -4.895 1.00 96.56 125 GLN A O 1
ATOM 976 N N . LEU A 1 126 ? -4.227 -3.305 -5.209 1.00 97.44 126 LEU A N 1
ATOM 977 C CA . LEU A 1 126 ? -3.127 -4.135 -5.676 1.00 97.44 126 LEU A CA 1
ATOM 978 C C . LEU A 1 126 ? -3.401 -4.510 -7.127 1.00 97.44 126 LEU A C 1
ATOM 980 O O . LEU A 1 126 ? -4.481 -5.002 -7.450 1.00 97.44 126 LEU A O 1
ATOM 984 N N . GLU A 1 127 ? -2.444 -4.247 -8.008 1.00 97.62 127 GLU A N 1
ATOM 985 C CA . GLU A 1 127 ? -2.498 -4.664 -9.411 1.00 97.62 127 GLU A CA 1
ATOM 986 C C . GLU A 1 127 ? -1.198 -5.391 -9.739 1.00 97.62 127 GLU A C 1
ATOM 988 O O . GLU A 1 127 ? -0.127 -4.784 -9.716 1.00 97.62 127 GLU A O 1
ATOM 993 N N . ALA A 1 128 ? -1.298 -6.694 -9.988 1.00 96.88 128 ALA A N 1
ATOM 994 C CA . ALA A 1 128 ? -0.199 -7.535 -10.434 1.00 96.88 128 ALA A CA 1
ATOM 995 C C . ALA A 1 128 ? -0.238 -7.639 -11.960 1.00 96.88 128 ALA A C 1
ATOM 997 O O . ALA A 1 128 ? -1.289 -7.904 -12.544 1.00 96.88 128 ALA A O 1
ATOM 998 N N . ILE A 1 129 ? 0.908 -7.416 -12.590 1.00 97.75 129 ILE A N 1
ATOM 999 C CA . ILE A 1 129 ? 1.103 -7.474 -14.032 1.00 97.75 129 ILE A CA 1
ATOM 1000 C C . ILE A 1 129 ? 2.034 -8.651 -14.307 1.00 97.75 129 ILE A C 1
ATOM 1002 O O . ILE A 1 129 ? 3.151 -8.707 -13.771 1.00 97.75 129 ILE A O 1
ATOM 1006 N N . ALA A 1 130 ? 1.549 -9.600 -15.104 1.00 96.25 130 ALA A N 1
ATOM 1007 C CA . ALA A 1 130 ? 2.294 -10.793 -15.459 1.00 96.25 130 ALA A CA 1
ATOM 1008 C C . ALA A 1 130 ? 3.503 -10.437 -16.337 1.00 96.25 130 ALA A C 1
ATOM 1010 O O . ALA A 1 130 ? 3.524 -9.408 -17.022 1.00 96.25 130 ALA A O 1
ATOM 1011 N N . PRO A 1 131 ? 4.559 -11.257 -16.329 1.00 96.12 131 PRO A N 1
ATOM 1012 C CA . PRO A 1 131 ? 5.617 -11.106 -17.306 1.00 96.12 131 PRO A CA 1
ATOM 1013 C C . PRO A 1 131 ? 5.154 -11.590 -18.681 1.00 96.12 131 PRO A C 1
ATOM 1015 O O . PRO A 1 131 ? 4.348 -12.512 -18.790 1.00 96.12 131 PRO A O 1
ATOM 1018 N N . LYS A 1 132 ? 5.736 -11.034 -19.743 1.00 95.69 132 LYS A N 1
ATOM 1019 C CA . LYS A 1 132 ? 5.512 -11.538 -21.102 1.00 95.69 132 LYS A CA 1
ATOM 1020 C C . LYS A 1 132 ? 5.899 -13.014 -21.204 1.00 95.69 132 LYS A C 1
ATOM 1022 O O . LYS A 1 132 ? 6.895 -13.454 -20.619 1.00 95.69 132 LYS A O 1
ATOM 1027 N N . ALA A 1 133 ? 5.135 -13.770 -21.989 1.00 92.06 133 ALA A N 1
ATOM 1028 C CA . ALA A 1 133 ? 5.371 -15.193 -22.203 1.00 92.06 133 ALA A CA 1
ATOM 1029 C C . ALA A 1 133 ? 6.830 -15.479 -22.613 1.00 92.06 133 ALA A C 1
ATOM 1031 O O . ALA A 1 133 ? 7.406 -14.792 -23.457 1.00 92.06 133 ALA A O 1
ATOM 1032 N N . GLY A 1 134 ? 7.444 -16.486 -21.985 1.00 89.00 134 GLY A N 1
ATOM 1033 C CA . GLY A 1 134 ? 8.835 -16.882 -22.240 1.00 89.00 134 GLY A CA 1
ATOM 1034 C C . GLY A 1 134 ? 9.907 -15.963 -21.638 1.00 89.00 134 GLY A C 1
ATOM 1035 O O . GLY A 1 134 ? 11.092 -16.264 -21.765 1.00 89.00 134 GLY A O 1
ATOM 1036 N N . ARG A 1 135 ? 9.535 -14.867 -20.955 1.00 91.38 135 ARG A N 1
ATOM 1037 C CA . ARG A 1 135 ? 10.504 -13.941 -20.342 1.00 91.38 135 ARG A CA 1
ATOM 1038 C C . ARG A 1 135 ? 11.296 -14.566 -19.194 1.00 91.38 135 ARG A C 1
ATOM 1040 O O . ARG A 1 135 ? 12.469 -14.230 -19.015 1.00 91.38 135 ARG A O 1
ATOM 1047 N N . PHE A 1 136 ? 10.647 -15.436 -18.427 1.00 89.06 136 PHE A N 1
ATOM 1048 C CA . PHE A 1 136 ? 11.213 -16.153 -17.288 1.00 89.06 136 PHE A CA 1
ATOM 1049 C C . PHE A 1 136 ? 11.077 -17.662 -17.507 1.00 89.06 136 PHE A C 1
ATOM 1051 O O . PHE A 1 136 ? 10.132 -18.088 -18.178 1.00 89.06 136 PHE A O 1
ATOM 1058 N N . PRO A 1 137 ? 12.003 -18.477 -16.968 1.00 80.81 137 PRO A N 1
ATOM 1059 C CA . PRO A 1 137 ? 11.899 -19.925 -17.073 1.00 80.81 137 PRO A CA 1
ATOM 1060 C C . PRO A 1 137 ? 10.584 -20.416 -16.444 1.00 80.81 137 PRO A C 1
ATOM 1062 O O . PRO A 1 137 ? 10.141 -19.850 -15.439 1.00 80.81 137 PRO A O 1
ATOM 1065 N N . PRO A 1 138 ? 9.955 -21.460 -17.014 1.00 68.62 138 PRO A N 1
ATOM 1066 C CA . PRO A 1 138 ? 8.758 -22.048 -16.434 1.00 68.62 138 PRO A CA 1
ATOM 1067 C C . PRO A 1 138 ? 9.071 -22.551 -15.026 1.00 68.62 138 PRO A C 1
ATOM 1069 O O . PRO A 1 138 ? 10.093 -23.199 -14.793 1.00 68.62 138 PRO A O 1
ATOM 1072 N N . VAL A 1 139 ? 8.193 -22.232 -14.080 1.00 65.12 139 VAL A N 1
ATOM 1073 C CA . VAL A 1 139 ? 8.351 -22.687 -12.699 1.00 65.12 139 VAL A CA 1
ATOM 1074 C C . VAL A 1 139 ? 7.700 -24.052 -12.563 1.00 65.12 139 VAL A C 1
ATOM 1076 O O . VAL A 1 139 ? 6.543 -24.228 -12.938 1.00 65.12 139 VAL A O 1
ATOM 1079 N N . ASP A 1 140 ? 8.439 -25.006 -12.006 1.00 57.19 140 ASP A N 1
ATOM 1080 C CA . ASP A 1 140 ? 7.912 -26.315 -11.640 1.00 57.19 140 ASP A CA 1
ATOM 1081 C C . ASP A 1 140 ? 6.916 -26.166 -10.477 1.00 57.19 140 ASP A C 1
ATOM 1083 O O . ASP A 1 140 ? 7.288 -26.019 -9.311 1.00 57.19 140 ASP A O 1
ATOM 1087 N N . THR A 1 141 ? 5.625 -26.148 -10.803 1.00 52.66 141 THR A N 1
ATOM 1088 C CA . THR A 1 141 ? 4.531 -25.972 -9.839 1.00 52.66 141 THR A CA 1
ATOM 1089 C C . THR A 1 141 ? 4.308 -27.196 -8.947 1.00 52.66 141 THR A C 1
ATOM 1091 O O . THR A 1 141 ? 3.617 -27.081 -7.933 1.00 52.66 141 THR A O 1
ATOM 1094 N N . THR A 1 142 ? 4.915 -28.351 -9.253 1.00 45.09 142 THR A N 1
ATOM 1095 C CA . THR A 1 142 ? 4.680 -29.603 -8.512 1.00 45.09 142 THR A CA 1
ATOM 1096 C C . THR A 1 142 ? 5.324 -29.622 -7.124 1.00 45.09 142 THR A C 1
ATOM 1098 O O . THR A 1 142 ? 4.791 -30.244 -6.206 1.00 45.09 142 THR A O 1
ATOM 1101 N N . LYS A 1 143 ? 6.410 -28.871 -6.911 1.00 42.91 143 LYS A N 1
ATOM 1102 C CA . LYS A 1 143 ? 7.124 -28.834 -5.619 1.00 42.91 143 LYS A CA 1
ATOM 1103 C C . LYS A 1 143 ? 6.395 -28.059 -4.517 1.00 42.91 143 LYS A C 1
ATOM 1105 O O . LYS A 1 143 ? 6.731 -28.185 -3.345 1.00 42.91 143 LYS A O 1
ATOM 1110 N N . ARG A 1 144 ? 5.369 -27.277 -4.866 1.00 44.75 144 ARG A N 1
ATOM 1111 C CA . ARG A 1 144 ? 4.760 -26.301 -3.951 1.00 44.75 144 ARG A CA 1
ATOM 1112 C C . ARG A 1 144 ? 3.668 -26.879 -3.042 1.00 44.75 144 ARG A C 1
ATOM 1114 O O . ARG A 1 144 ? 3.479 -26.360 -1.946 1.00 44.75 144 ARG A O 1
ATOM 1121 N N . CYS A 1 145 ? 3.005 -27.973 -3.435 1.00 36.44 145 CYS A N 1
ATOM 1122 C CA . CYS A 1 145 ? 1.970 -28.614 -2.603 1.00 36.44 145 CYS A CA 1
ATOM 1123 C C . CYS A 1 145 ? 2.528 -29.278 -1.329 1.00 36.44 145 CYS A C 1
ATOM 1125 O O . CYS A 1 145 ? 1.760 -29.564 -0.419 1.00 36.44 145 CYS A O 1
ATOM 1127 N N . MET A 1 146 ? 3.843 -29.520 -1.248 1.00 31.55 146 MET A N 1
ATOM 1128 C CA . MET A 1 146 ? 4.475 -30.146 -0.077 1.00 31.55 146 MET A CA 1
ATOM 1129 C C . MET A 1 146 ? 5.116 -29.138 0.892 1.00 31.55 146 MET A C 1
ATOM 1131 O O . MET A 1 146 ? 5.314 -29.465 2.058 1.00 31.55 146 MET A O 1
ATOM 1135 N N . GLU A 1 147 ? 5.437 -27.917 0.448 1.00 38.72 147 GLU A N 1
ATOM 1136 C CA . GLU A 1 147 ? 6.196 -26.940 1.255 1.00 38.72 147 GLU A CA 1
ATOM 1137 C C . GLU A 1 147 ? 5.329 -25.891 1.968 1.00 38.72 147 GLU A C 1
ATOM 1139 O O . GLU A 1 147 ? 5.789 -25.258 2.922 1.00 38.72 147 GLU A O 1
ATOM 1144 N N . GLN A 1 148 ? 4.075 -25.722 1.542 1.00 38.12 148 GLN A N 1
ATOM 1145 C CA . GLN A 1 148 ? 3.041 -25.015 2.295 1.00 38.12 148 GLN A CA 1
ATOM 1146 C C . GLN A 1 148 ? 2.154 -26.087 2.921 1.00 38.12 148 GLN A C 1
ATOM 1148 O O . GLN A 1 148 ? 1.352 -26.692 2.221 1.00 38.12 148 GLN A O 1
ATOM 1153 N N . GLY A 1 149 ? 2.375 -26.389 4.202 1.00 34.62 149 GLY A N 1
ATOM 1154 C CA . GLY A 1 149 ? 1.713 -27.481 4.913 1.00 34.62 149 GLY A CA 1
ATOM 1155 C C . GLY A 1 149 ? 0.188 -27.382 4.877 1.00 34.62 149 GLY A C 1
ATOM 1156 O O . GLY A 1 149 ? -0.425 -26.817 5.775 1.00 34.62 149 GLY A O 1
ATOM 1157 N N . ALA A 1 150 ? -0.424 -27.988 3.864 1.00 27.86 150 ALA A N 1
ATOM 1158 C CA . ALA A 1 150 ? -1.747 -28.562 3.992 1.00 27.86 150 ALA A CA 1
ATOM 1159 C C . ALA A 1 150 ? -1.585 -29.849 4.817 1.00 27.86 150 ALA A C 1
ATOM 1161 O O . ALA A 1 150 ? -0.700 -30.652 4.500 1.00 27.86 150 ALA A O 1
ATOM 1162 N N . PRO A 1 151 ? -2.383 -30.086 5.870 1.00 30.34 151 PRO A N 1
ATOM 1163 C CA . PRO A 1 151 ? -2.371 -31.376 6.535 1.00 30.34 151 PRO A CA 1
ATOM 1164 C C . PRO A 1 151 ? -2.895 -32.423 5.545 1.00 30.34 151 PRO A C 1
ATOM 1166 O O . PRO A 1 151 ? -4.095 -32.569 5.323 1.00 30.34 151 PRO A O 1
ATOM 1169 N N . ALA A 1 152 ? -1.970 -33.150 4.920 1.00 30.80 152 ALA A N 1
ATOM 1170 C CA . ALA A 1 152 ? -2.260 -34.391 4.227 1.00 30.80 152 ALA A CA 1
ATOM 1171 C C . ALA A 1 152 ? -2.584 -35.445 5.291 1.00 30.80 152 ALA A C 1
ATOM 1173 O O . ALA A 1 152 ? -1.711 -36.143 5.800 1.00 30.80 152 ALA A O 1
ATOM 1174 N N . GLY A 1 153 ? -3.856 -35.513 5.664 1.00 31.70 153 GLY A N 1
ATOM 1175 C CA . GLY A 1 153 ? -4.356 -36.505 6.599 1.00 31.70 153 GLY A CA 1
ATOM 1176 C C . GLY A 1 153 ? -5.824 -36.274 6.889 1.00 31.70 153 GLY A C 1
ATOM 1177 O O . GLY A 1 153 ? -6.139 -35.562 7.829 1.00 31.70 153 GLY A O 1
ATOM 1178 N N . MET A 1 154 ? -6.686 -36.851 6.048 1.00 27.69 154 MET A N 1
ATOM 1179 C CA . MET A 1 154 ? -7.976 -37.492 6.364 1.00 27.69 154 MET A CA 1
ATOM 1180 C C . MET A 1 154 ? -8.899 -37.428 5.140 1.00 27.69 154 MET A C 1
ATOM 1182 O O . MET A 1 154 ? -9.824 -36.629 5.058 1.00 27.69 154 MET A O 1
ATOM 1186 N N . ALA A 1 155 ? -8.650 -38.315 4.177 1.00 31.95 155 ALA A N 1
ATOM 1187 C CA . ALA A 1 155 ? -9.693 -38.794 3.284 1.00 31.95 155 ALA A CA 1
ATOM 1188 C C . ALA A 1 155 ? -10.167 -40.141 3.836 1.00 31.95 155 ALA A C 1
ATOM 1190 O O . ALA A 1 155 ? -9.524 -41.144 3.563 1.00 31.95 155 ALA A O 1
ATOM 1191 N N . MET A 1 156 ? -11.233 -40.151 4.641 1.00 29.86 156 MET A N 1
ATOM 1192 C CA . MET A 1 156 ? -12.163 -41.279 4.801 1.00 29.86 156 MET A CA 1
ATOM 1193 C C . MET A 1 156 ? -13.512 -40.723 5.287 1.00 29.86 156 MET A C 1
ATOM 1195 O O . MET A 1 156 ? -13.551 -39.824 6.121 1.00 29.86 156 MET A O 1
ATOM 1199 N N . GLY A 1 157 ? -14.598 -41.207 4.682 1.00 36.78 157 GLY A N 1
ATOM 1200 C CA . GLY A 1 157 ? -15.889 -40.523 4.574 1.00 36.78 157 GLY A CA 1
ATOM 1201 C C . GLY A 1 157 ? -16.659 -40.252 5.871 1.00 36.78 157 GLY A C 1
ATOM 1202 O O . GLY A 1 157 ? -16.631 -41.033 6.818 1.00 36.78 157 GLY A O 1
ATOM 1203 N N . ALA A 1 158 ? -17.437 -39.169 5.839 1.00 29.30 158 ALA A N 1
ATOM 1204 C CA . ALA A 1 158 ? -18.529 -38.904 6.770 1.00 29.30 158 ALA A CA 1
ATOM 1205 C C . ALA A 1 158 ? -19.883 -39.134 6.057 1.00 29.30 158 ALA A C 1
ATOM 1207 O O . ALA A 1 158 ? -20.019 -38.738 4.895 1.00 29.30 158 ALA A O 1
ATOM 1208 N N . PRO A 1 159 ? -20.880 -39.772 6.703 1.00 33.88 159 PRO A N 1
ATOM 1209 C CA . PRO A 1 159 ? -22.228 -39.909 6.154 1.00 33.88 159 PRO A CA 1
ATOM 1210 C C . PRO A 1 159 ? -23.006 -38.581 6.291 1.00 33.88 159 PRO A C 1
ATOM 1212 O O . PRO A 1 159 ? -22.622 -37.729 7.097 1.00 33.88 159 PRO A O 1
ATOM 1215 N N . PRO A 1 160 ? -24.092 -38.372 5.524 1.00 33.19 160 PRO A N 1
ATOM 1216 C CA . PRO A 1 160 ? -24.838 -37.114 5.548 1.00 33.19 160 PRO A CA 1
ATOM 1217 C C . PRO A 1 160 ? -25.614 -36.934 6.869 1.00 33.19 160 PRO A C 1
ATOM 1219 O O . PRO A 1 160 ? -26.055 -37.929 7.452 1.00 33.19 160 PRO A O 1
ATOM 1222 N N . PRO A 1 161 ? -25.828 -35.691 7.349 1.00 36.16 161 PRO A N 1
ATOM 1223 C CA . PRO A 1 161 ? -26.669 -35.440 8.517 1.00 36.16 161 PRO A CA 1
ATOM 1224 C C . PRO A 1 161 ? -28.163 -35.628 8.179 1.00 36.16 161 PRO A C 1
ATOM 1226 O O . PRO A 1 161 ? -28.564 -35.427 7.028 1.00 36.16 161 PRO A O 1
ATOM 1229 N N . PRO A 1 162 ? -29.008 -36.009 9.158 1.00 33.03 162 PRO A N 1
ATOM 1230 C CA . PRO A 1 162 ? -30.427 -36.235 8.926 1.00 33.03 162 PRO A CA 1
ATOM 1231 C C . PRO A 1 162 ? -31.189 -34.914 8.768 1.00 33.03 162 PRO A C 1
ATOM 1233 O O . PRO A 1 162 ? -30.904 -33.914 9.427 1.00 33.03 162 PRO A O 1
ATOM 1236 N N . ALA A 1 163 ? -32.199 -34.947 7.901 1.00 39.75 163 ALA A N 1
ATOM 1237 C CA . ALA A 1 163 ? -33.178 -33.887 7.735 1.00 39.75 163 ALA A CA 1
ATOM 1238 C C . ALA A 1 163 ? -34.036 -33.741 9.003 1.00 39.75 163 ALA A C 1
ATOM 1240 O O . ALA A 1 163 ? -34.670 -34.704 9.435 1.00 39.75 163 ALA A O 1
ATOM 1241 N N . CYS A 1 164 ? -34.106 -32.528 9.554 1.00 31.55 164 CYS A N 1
ATOM 1242 C CA . CYS A 1 164 ? -35.122 -32.144 10.530 1.00 31.55 164 CYS A CA 1
ATOM 1243 C C . CYS A 1 164 ? -36.086 -31.126 9.906 1.00 31.55 164 CYS A C 1
ATOM 1245 O O . CYS A 1 164 ? -35.680 -30.183 9.230 1.00 31.55 164 CYS A O 1
ATOM 1247 N N . ALA A 1 165 ? -37.370 -31.404 10.117 1.00 31.61 165 ALA A N 1
ATOM 1248 C CA . ALA A 1 165 ? -38.555 -30.762 9.558 1.00 31.61 165 ALA A CA 1
ATOM 1249 C C . ALA A 1 165 ? -38.826 -29.347 10.146 1.00 31.61 165 ALA A C 1
ATOM 1251 O O . ALA A 1 165 ? -38.196 -28.971 11.136 1.00 31.61 165 ALA A O 1
ATOM 1252 N N . PRO A 1 166 ? -39.746 -28.554 9.552 1.00 38.38 166 PRO A N 1
ATOM 1253 C CA . PRO A 1 166 ? -39.927 -27.126 9.842 1.00 38.38 166 PRO A CA 1
ATOM 1254 C C . PRO A 1 166 ? -40.903 -26.878 11.007 1.00 38.38 166 PRO A C 1
ATOM 1256 O O . PRO A 1 166 ? -41.580 -27.816 11.409 1.00 38.38 166 PRO A O 1
ATOM 1259 N N . MET A 1 167 ? -40.976 -25.627 11.506 1.00 29.78 167 MET A N 1
ATOM 1260 C CA . MET A 1 167 ? -42.124 -24.882 12.109 1.00 29.78 167 MET A CA 1
ATOM 1261 C C . MET A 1 167 ? -41.591 -23.739 13.025 1.00 29.78 167 MET A C 1
ATOM 1263 O O . MET A 1 167 ? -40.499 -23.885 13.570 1.00 29.78 167 MET A O 1
ATOM 1267 N N . PRO A 1 168 ? -42.374 -22.695 13.377 1.00 33.56 168 PRO A N 1
ATOM 1268 C CA . PRO A 1 168 ? -43.221 -21.821 12.565 1.00 33.56 168 PRO A CA 1
ATOM 1269 C C . PRO A 1 168 ? -42.816 -20.326 12.700 1.00 33.56 168 PRO A C 1
ATOM 1271 O O . PRO A 1 168 ? -41.988 -19.939 13.520 1.00 33.56 168 PRO A O 1
ATOM 1274 N N . ALA A 1 169 ? -43.424 -19.475 11.873 1.00 40.91 169 ALA A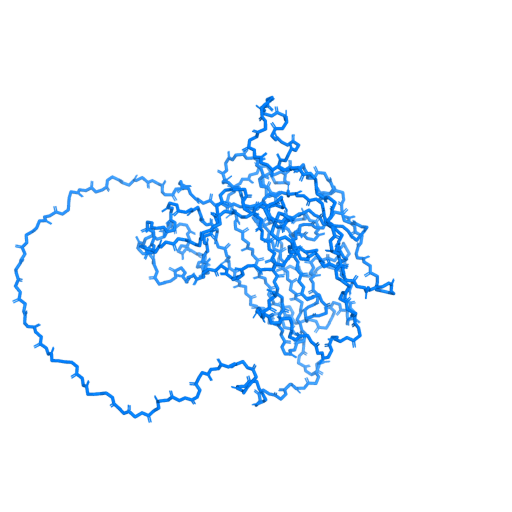 N 1
ATOM 1275 C CA . ALA A 1 169 ? -43.201 -18.031 11.808 1.00 40.91 169 ALA A CA 1
ATOM 1276 C C . ALA A 1 169 ? -43.655 -17.264 13.065 1.00 40.91 169 ALA A C 1
ATOM 1278 O O . ALA A 1 169 ? -44.770 -17.482 13.532 1.00 40.91 169 ALA A O 1
ATOM 1279 N N . ALA A 1 170 ? -42.855 -16.286 13.510 1.00 31.78 170 ALA A N 1
ATOM 1280 C CA . ALA A 1 170 ? -43.330 -14.998 14.031 1.00 31.78 170 ALA A CA 1
ATOM 1281 C C . ALA A 1 170 ? -42.155 -14.049 14.326 1.00 31.78 170 ALA A C 1
ATOM 1283 O O . ALA A 1 170 ? -41.337 -14.327 15.197 1.00 31.78 170 ALA A O 1
ATOM 1284 N N . CYS A 1 171 ? -42.108 -12.939 13.585 1.00 28.94 171 CYS A N 1
ATOM 1285 C CA . CYS A 1 171 ? -41.882 -11.556 14.035 1.00 28.94 171 CYS A CA 1
ATOM 1286 C C . CYS A 1 171 ? -41.355 -10.756 12.839 1.00 28.94 171 CYS A C 1
ATOM 1288 O O . CYS A 1 171 ? -40.238 -10.959 12.371 1.00 28.94 171 CYS A O 1
ATOM 1290 N N . ALA A 1 172 ? -42.207 -9.881 12.309 1.00 35.00 172 ALA A N 1
ATOM 1291 C CA . ALA A 1 172 ? -41.875 -8.999 11.201 1.00 35.00 172 ALA A CA 1
ATOM 1292 C C . ALA A 1 172 ? -40.725 -8.050 11.593 1.00 35.00 172 ALA A C 1
ATOM 1294 O O . ALA A 1 172 ? -40.803 -7.438 12.664 1.00 35.00 172 ALA A O 1
ATOM 1295 N N . PRO A 1 173 ? -39.688 -7.870 10.757 1.00 36.47 173 PRO A N 1
ATOM 1296 C CA . PRO A 1 173 ? -38.734 -6.801 10.978 1.00 36.47 173 PRO A CA 1
ATOM 1297 C C . PRO A 1 173 ? -39.390 -5.466 10.605 1.00 36.47 173 PRO A C 1
ATOM 1299 O O . PRO A 1 173 ? -39.977 -5.307 9.534 1.00 36.47 173 PRO A O 1
ATOM 1302 N N . MET A 1 174 ? -39.315 -4.506 11.525 1.00 30.84 174 MET A N 1
ATOM 1303 C CA . MET A 1 174 ? -39.629 -3.102 11.256 1.00 30.84 174 MET A CA 1
ATOM 1304 C C . MET A 1 174 ? -38.707 -2.559 10.151 1.00 30.84 174 MET A C 1
ATOM 1306 O O . MET A 1 174 ? -37.586 -3.055 10.012 1.00 30.84 174 MET A O 1
ATOM 1310 N N . PRO A 1 175 ? -39.125 -1.540 9.377 1.00 35.03 175 PRO A N 1
ATOM 1311 C CA . PRO A 1 175 ? -38.291 -0.995 8.318 1.00 35.03 175 PRO A CA 1
ATOM 1312 C C . PRO A 1 175 ? -37.055 -0.341 8.941 1.00 35.03 175 PRO A C 1
ATOM 1314 O O . PRO A 1 175 ? -37.145 0.698 9.599 1.00 35.03 175 PRO A O 1
ATOM 1317 N N . ALA A 1 176 ? -35.896 -0.967 8.744 1.00 39.56 176 ALA A N 1
ATOM 1318 C CA . ALA A 1 176 ? -34.614 -0.339 8.995 1.00 39.56 176 ALA A CA 1
ATOM 1319 C C . ALA A 1 176 ? -34.500 0.858 8.045 1.00 39.56 176 ALA A C 1
ATOM 1321 O O . ALA A 1 176 ? -34.368 0.699 6.834 1.00 39.56 176 ALA A O 1
ATOM 1322 N N . GLN A 1 177 ? -34.614 2.065 8.597 1.00 36.03 177 GLN A N 1
ATOM 1323 C CA . GLN A 1 177 ? -34.282 3.292 7.885 1.00 36.03 177 GLN A CA 1
ATOM 1324 C C . GLN A 1 177 ? -32.869 3.168 7.306 1.00 36.03 177 GLN A C 1
ATOM 1326 O O . GLN A 1 177 ? -31.912 2.938 8.048 1.00 36.03 177 GLN A O 1
ATOM 1331 N N . GLU A 1 178 ? -32.759 3.351 5.990 1.00 39.91 178 GLU A N 1
ATOM 1332 C CA . GLU A 1 178 ? -31.513 3.448 5.230 1.00 39.91 178 GLU A CA 1
ATOM 1333 C C . GLU A 1 178 ? -30.596 4.522 5.832 1.00 39.91 178 GLU A C 1
ATOM 1335 O O . GLU A 1 178 ? -30.653 5.710 5.507 1.00 39.91 178 GLU A O 1
ATOM 1340 N N . ARG A 1 179 ? -29.705 4.112 6.733 1.00 40.31 179 ARG A N 1
ATOM 1341 C CA . ARG A 1 179 ? -28.522 4.898 7.062 1.00 40.31 179 ARG A CA 1
ATOM 1342 C C . ARG A 1 179 ? -27.478 4.579 6.005 1.00 40.31 179 ARG A C 1
ATOM 1344 O O . ARG A 1 179 ? -26.954 3.473 5.985 1.00 40.31 179 ARG A O 1
ATOM 1351 N N . LYS A 1 180 ? -27.169 5.548 5.136 1.00 43.81 180 LYS A N 1
ATOM 1352 C CA . LYS A 1 180 ? -26.025 5.493 4.208 1.00 43.81 180 LYS A CA 1
ATOM 1353 C C . LYS A 1 180 ? -24.772 5.019 4.961 1.00 43.81 180 LYS A C 1
ATOM 1355 O O . LYS A 1 180 ? -24.186 5.779 5.734 1.00 43.81 180 LYS A O 1
ATOM 1360 N N . ARG A 1 181 ? -24.390 3.757 4.750 1.00 49.19 181 ARG A N 1
ATOM 1361 C CA . ARG A 1 181 ? -23.307 3.037 5.439 1.00 49.19 181 ARG A CA 1
ATOM 1362 C C . ARG A 1 181 ? -21.926 3.540 5.004 1.00 49.19 181 ARG A C 1
ATOM 1364 O O . ARG A 1 181 ? -21.232 2.885 4.241 1.00 49.19 181 ARG A O 1
ATOM 1371 N N . LYS A 1 182 ? -21.517 4.719 5.484 1.00 55.19 182 LYS A N 1
ATOM 1372 C CA . LYS A 1 182 ? -20.114 5.180 5.397 1.00 55.19 182 LYS A CA 1
ATOM 1373 C C . LYS A 1 182 ? -19.387 5.231 6.742 1.00 55.19 182 LYS A C 1
ATOM 1375 O O . LYS A 1 182 ? -18.185 5.484 6.759 1.00 55.19 182 LYS A O 1
ATOM 1380 N N . SER A 1 183 ? -20.064 4.998 7.870 1.00 67.31 183 SER A N 1
ATOM 1381 C CA . SER A 1 183 ? -19.382 4.948 9.168 1.00 67.31 183 SER A CA 1
ATOM 1382 C C . SER A 1 183 ? -18.552 3.669 9.272 1.00 67.31 183 SER A C 1
ATOM 1384 O O . SER A 1 183 ? -19.106 2.576 9.259 1.00 67.31 183 SER A O 1
ATOM 1386 N N . GLY A 1 184 ? -17.229 3.808 9.369 1.00 82.75 184 GLY A N 1
ATOM 1387 C CA . GLY A 1 184 ? -16.309 2.695 9.632 1.00 82.75 184 GLY A CA 1
ATOM 1388 C C . GLY A 1 184 ? -15.369 2.321 8.484 1.00 82.75 184 GLY A C 1
ATOM 1389 O O . GLY A 1 184 ? -14.438 1.551 8.713 1.00 82.75 184 GLY A O 1
ATOM 1390 N N . ALA A 1 185 ? -15.544 2.891 7.285 1.00 92.56 185 ALA A N 1
ATOM 1391 C CA . ALA A 1 185 ? -14.572 2.747 6.201 1.00 92.56 185 ALA A CA 1
ATOM 1392 C C . ALA A 1 185 ? -13.273 3.507 6.522 1.00 92.56 185 ALA A C 1
ATOM 1394 O O . ALA A 1 185 ? -13.298 4.640 7.019 1.00 92.56 185 ALA A O 1
ATOM 1395 N N . MET A 1 186 ? -12.131 2.888 6.224 1.00 96.19 186 MET A N 1
ATOM 1396 C CA . MET A 1 186 ? -10.811 3.435 6.527 1.00 96.19 186 MET A CA 1
ATOM 1397 C C . MET A 1 186 ? -9.898 3.480 5.299 1.00 96.19 186 MET A C 1
ATOM 1399 O O . MET A 1 186 ? -10.051 2.742 4.323 1.00 96.19 186 MET A O 1
ATOM 1403 N N . GLY A 1 187 ? -8.911 4.366 5.365 1.00 97.25 187 GLY A N 1
ATOM 1404 C CA . GLY A 1 187 ? -7.787 4.434 4.442 1.00 97.25 187 GLY A CA 1
ATOM 1405 C C . GLY A 1 187 ? -6.463 4.375 5.190 1.00 97.25 187 GLY A C 1
ATOM 1406 O O . GLY A 1 187 ? -6.424 4.210 6.409 1.00 97.25 187 GLY A O 1
ATOM 1407 N N . LEU A 1 188 ? -5.367 4.525 4.454 1.00 98.12 188 LEU A N 1
ATOM 1408 C CA . LEU A 1 188 ? -4.027 4.516 5.031 1.00 98.12 188 LEU A CA 1
ATOM 1409 C C . LEU A 1 188 ? -3.442 5.927 5.043 1.00 98.12 188 LEU A C 1
ATOM 1411 O O . LEU A 1 188 ? -3.389 6.602 4.015 1.00 98.12 188 LEU A O 1
ATOM 1415 N N . GLY A 1 189 ? -3.017 6.367 6.222 1.00 97.31 189 GLY A N 1
ATOM 1416 C CA . GLY A 1 189 ? -2.213 7.561 6.452 1.00 97.31 189 GLY A CA 1
ATOM 1417 C C . GLY A 1 189 ? -0.725 7.236 6.576 1.00 97.31 189 GLY A C 1
ATOM 1418 O O . GLY A 1 189 ? -0.314 6.073 6.560 1.00 97.31 189 GLY A O 1
ATOM 1419 N N . ALA A 1 190 ? 0.084 8.286 6.710 1.00 96.75 190 ALA A N 1
ATOM 1420 C CA . ALA A 1 190 ? 1.528 8.168 6.860 1.00 96.75 190 ALA A CA 1
ATOM 1421 C C . ALA A 1 190 ? 1.934 8.111 8.344 1.00 96.75 190 ALA A C 1
ATOM 1423 O O . ALA A 1 190 ? 1.783 9.081 9.087 1.00 96.75 190 ALA A O 1
ATOM 1424 N N . GLY A 1 191 ? 2.465 6.971 8.774 1.00 93.75 191 GLY A N 1
ATOM 1425 C CA . GLY A 1 191 ? 2.929 6.726 10.137 1.00 93.75 191 GLY A CA 1
ATOM 1426 C C . GLY A 1 191 ? 4.393 7.102 10.387 1.00 93.75 191 GLY A C 1
ATOM 1427 O O . GLY A 1 191 ? 4.946 8.053 9.810 1.00 93.75 191 GLY A O 1
ATOM 1428 N N . GLY A 1 192 ? 5.022 6.322 11.273 1.00 90.75 192 GLY A N 1
ATOM 1429 C CA . GLY A 1 192 ? 6.432 6.440 11.642 1.00 90.75 192 GLY A CA 1
ATOM 1430 C C . GLY A 1 192 ? 7.376 6.244 10.455 1.00 90.75 192 GLY A C 1
ATOM 1431 O O . GLY A 1 192 ? 7.019 5.645 9.437 1.00 90.75 192 GLY A O 1
ATOM 1432 N N . ARG A 1 193 ? 8.596 6.783 10.562 1.00 91.75 193 ARG A N 1
ATOM 1433 C CA . ARG A 1 193 ? 9.625 6.628 9.523 1.00 91.75 193 ARG A CA 1
ATOM 1434 C C . ARG A 1 193 ? 10.378 5.322 9.727 1.00 91.75 193 ARG A C 1
ATOM 1436 O O . ARG A 1 193 ? 10.847 5.061 10.828 1.00 91.75 193 ARG A O 1
ATOM 1443 N N . MET A 1 194 ? 10.577 4.576 8.646 1.00 88.69 194 MET A N 1
ATOM 1444 C CA . MET A 1 194 ? 11.357 3.338 8.651 1.00 88.69 194 MET A CA 1
ATOM 1445 C C . MET A 1 194 ? 12.428 3.363 7.568 1.00 88.69 194 MET A C 1
ATOM 1447 O O . MET A 1 194 ? 12.255 3.979 6.513 1.00 88.69 194 MET A O 1
ATOM 1451 N N . LYS A 1 195 ? 13.537 2.665 7.821 1.00 90.31 195 LYS A N 1
ATOM 1452 C CA . LYS A 1 195 ? 14.552 2.365 6.810 1.00 90.31 195 LYS A CA 1
ATOM 1453 C C . LYS A 1 195 ? 14.066 1.178 5.977 1.00 90.31 195 LYS A C 1
ATOM 1455 O O . LYS A 1 195 ? 13.931 0.074 6.494 1.00 90.31 195 LYS A O 1
ATOM 1460 N N . GLN A 1 196 ? 13.801 1.423 4.702 1.00 90.75 196 GLN A N 1
ATOM 1461 C CA . GLN A 1 196 ? 13.423 0.410 3.724 1.00 90.75 196 GLN A CA 1
ATOM 1462 C C . GLN A 1 196 ? 13.761 0.929 2.325 1.00 90.75 196 GLN A C 1
ATOM 1464 O O . GLN A 1 196 ? 13.293 1.996 1.920 1.00 90.75 196 GLN A O 1
ATOM 1469 N N . LYS A 1 197 ? 14.571 0.176 1.576 1.00 92.00 197 LYS A N 1
ATOM 1470 C CA . LYS A 1 197 ? 14.828 0.466 0.163 1.00 92.00 197 LYS A CA 1
ATOM 1471 C C . LYS A 1 197 ? 13.684 -0.053 -0.701 1.00 92.00 197 LYS A C 1
ATOM 1473 O O . LYS A 1 197 ? 13.117 -1.109 -0.426 1.00 92.00 197 LYS A O 1
ATOM 1478 N N . ILE A 1 198 ? 13.385 0.704 -1.754 1.00 93.81 198 ILE A N 1
ATOM 1479 C CA . ILE A 1 198 ? 12.483 0.288 -2.826 1.00 93.81 198 ILE A CA 1
ATOM 1480 C C . ILE A 1 198 ? 13.329 0.074 -4.072 1.00 93.81 198 ILE A C 1
ATOM 1482 O O . ILE A 1 198 ? 13.971 1.017 -4.537 1.00 93.81 198 ILE A O 1
ATOM 1486 N N . TYR A 1 199 ? 13.364 -1.148 -4.594 1.00 93.88 199 TYR A N 1
ATOM 1487 C CA . TYR A 1 199 ? 14.319 -1.504 -5.642 1.00 93.88 199 TYR A CA 1
ATOM 1488 C C . TYR A 1 199 ? 13.881 -1.053 -7.048 1.00 93.88 199 TYR A C 1
ATOM 1490 O O . TYR A 1 199 ? 12.696 -1.141 -7.387 1.00 93.88 199 TYR A O 1
ATOM 1498 N N . PRO A 1 200 ? 14.822 -0.594 -7.899 1.00 94.56 200 PRO A N 1
ATOM 1499 C CA . PRO A 1 200 ? 14.557 -0.411 -9.322 1.00 94.56 200 PRO A CA 1
ATOM 1500 C C . PRO A 1 200 ? 14.299 -1.758 -10.005 1.00 94.56 200 PRO A C 1
ATOM 1502 O O . PRO A 1 200 ? 14.847 -2.779 -9.594 1.00 94.56 200 PRO A O 1
ATOM 1505 N N . ASP A 1 201 ? 13.493 -1.753 -11.066 1.00 95.38 201 ASP A N 1
ATOM 1506 C CA . ASP A 1 201 ? 13.227 -2.948 -11.869 1.00 95.38 201 ASP A CA 1
ATOM 1507 C C . ASP A 1 201 ? 14.518 -3.460 -12.549 1.00 95.38 201 ASP A C 1
ATOM 1509 O O . ASP A 1 201 ? 15.069 -2.760 -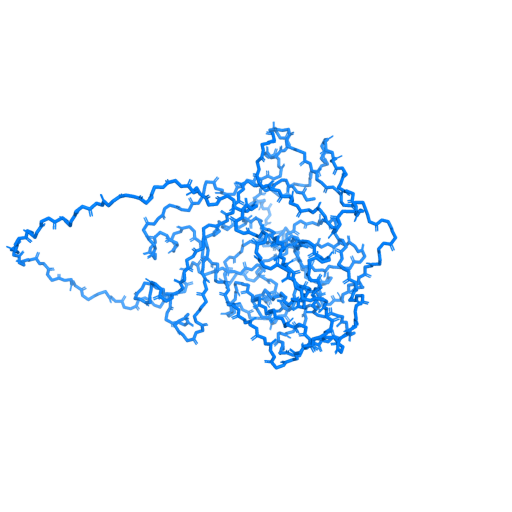13.409 1.00 95.38 201 ASP A O 1
ATOM 1513 N N . PRO A 1 202 ? 15.004 -4.674 -12.209 1.00 92.06 202 PRO A N 1
ATOM 1514 C CA . PRO A 1 202 ? 16.202 -5.245 -12.820 1.00 92.06 202 PRO A CA 1
ATOM 1515 C C . PRO A 1 202 ? 15.949 -5.847 -14.214 1.00 92.06 202 PRO A C 1
ATOM 1517 O O . PRO A 1 202 ? 16.902 -6.127 -14.939 1.00 92.06 202 PRO A O 1
ATOM 1520 N N . HIS A 1 203 ? 14.692 -6.074 -14.600 1.00 93.44 203 HIS A N 1
ATOM 1521 C CA . HIS A 1 203 ? 14.301 -6.713 -15.860 1.00 93.44 203 HIS A CA 1
ATOM 1522 C C . HIS A 1 203 ? 13.903 -5.705 -16.937 1.00 93.44 203 HIS A C 1
ATOM 1524 O O . HIS A 1 203 ? 14.008 -6.008 -18.128 1.00 93.44 203 HIS A O 1
ATOM 1530 N N . GLY A 1 204 ? 13.480 -4.514 -16.518 1.00 94.44 204 GLY A N 1
ATOM 1531 C CA . GLY A 1 204 ? 13.027 -3.429 -17.374 1.00 94.44 204 GLY A CA 1
ATOM 1532 C C . GLY A 1 204 ? 11.546 -3.543 -17.734 1.00 94.44 204 GLY A C 1
ATOM 1533 O O . GLY A 1 204 ? 11.024 -4.638 -17.941 1.00 94.44 204 GLY A O 1
ATOM 1534 N N . ILE A 1 205 ? 10.906 -2.376 -17.884 1.00 95.88 205 ILE A N 1
ATOM 1535 C CA . ILE A 1 205 ? 9.452 -2.230 -18.049 1.00 95.88 205 ILE A CA 1
ATOM 1536 C C . ILE A 1 205 ? 8.860 -3.058 -19.201 1.00 95.88 205 ILE A C 1
ATOM 1538 O O . ILE A 1 205 ? 7.734 -3.532 -19.097 1.00 95.88 205 ILE A O 1
ATOM 1542 N N . ASP A 1 206 ? 9.630 -3.290 -20.266 1.00 96.06 206 ASP A N 1
ATOM 1543 C CA . ASP A 1 206 ? 9.195 -4.060 -21.437 1.00 96.06 206 ASP A CA 1
ATOM 1544 C C . ASP A 1 206 ? 9.072 -5.567 -21.167 1.00 96.06 206 ASP A C 1
ATOM 1546 O O . ASP A 1 206 ? 8.593 -6.302 -22.032 1.00 96.06 206 ASP A O 1
ATOM 1550 N N . SER A 1 207 ? 9.495 -6.032 -19.988 1.00 96.50 207 SER A N 1
ATOM 1551 C CA . SER A 1 207 ? 9.351 -7.421 -19.540 1.00 96.50 207 SER A CA 1
ATOM 1552 C C . SER A 1 207 ? 7.923 -7.770 -19.126 1.00 96.50 207 SER A C 1
ATOM 1554 O O . SER A 1 207 ? 7.593 -8.954 -19.074 1.00 96.50 207 SER A O 1
ATOM 1556 N N . TRP A 1 208 ? 7.095 -6.768 -18.830 1.00 97.31 208 TRP A N 1
ATOM 1557 C CA . TRP A 1 208 ? 5.754 -6.939 -18.275 1.00 97.31 208 TRP A CA 1
ATOM 1558 C C . TRP A 1 208 ? 4.696 -6.865 -19.377 1.00 97.31 208 TRP A C 1
ATOM 1560 O O . TRP A 1 208 ? 4.792 -6.041 -20.290 1.00 97.31 208 TRP A O 1
ATOM 1570 N N . ASP A 1 209 ? 3.703 -7.744 -19.308 1.00 96.56 209 ASP A N 1
ATOM 1571 C CA . ASP A 1 209 ? 2.578 -7.778 -20.234 1.00 96.56 209 ASP A CA 1
ATOM 1572 C C . ASP A 1 209 ? 1.466 -6.861 -19.724 1.00 96.56 209 ASP A C 1
ATOM 1574 O O . ASP A 1 209 ? 0.783 -7.166 -18.755 1.00 96.56 209 ASP A O 1
ATOM 1578 N N . THR A 1 210 ? 1.282 -5.701 -20.355 1.00 92.00 210 THR A N 1
ATOM 1579 C CA . THR A 1 210 ? 0.294 -4.721 -19.890 1.00 92.00 210 THR A CA 1
ATOM 1580 C C . THR A 1 210 ? -1.152 -5.174 -20.070 1.00 92.00 210 THR A C 1
ATOM 1582 O O . THR A 1 210 ? -2.035 -4.561 -19.457 1.00 92.00 210 THR A O 1
ATOM 1585 N N . GLU A 1 211 ? -1.407 -6.204 -20.872 1.00 93.94 211 GLU A N 1
ATOM 1586 C CA . GLU A 1 211 ? -2.747 -6.745 -21.092 1.00 93.94 211 GLU A CA 1
ATOM 1587 C C . GLU A 1 211 ? -3.080 -7.838 -20.073 1.00 93.94 211 GLU A C 1
ATOM 1589 O O . GLU A 1 211 ? -4.207 -7.877 -19.575 1.00 93.94 211 GLU A O 1
ATOM 1594 N N . ASP A 1 212 ? -2.094 -8.648 -19.676 1.00 94.88 212 ASP A N 1
ATOM 1595 C CA . ASP A 1 212 ? -2.252 -9.654 -18.623 1.00 94.88 212 ASP A CA 1
ATOM 1596 C C . ASP A 1 212 ? -2.022 -9.052 -17.228 1.00 94.88 212 ASP A C 1
ATOM 1598 O O . ASP A 1 212 ? -0.909 -8.959 -16.693 1.00 94.88 212 ASP A O 1
ATOM 1602 N N . ARG A 1 213 ? -3.126 -8.594 -16.634 1.00 94.62 213 ARG A N 1
ATOM 1603 C CA . ARG A 1 213 ? -3.142 -7.961 -15.318 1.00 94.62 213 ARG A CA 1
ATOM 1604 C C . ARG A 1 213 ? -4.281 -8.475 -14.454 1.00 94.62 213 ARG A C 1
ATOM 1606 O O . ARG A 1 213 ? -5.410 -8.645 -14.906 1.00 94.62 213 ARG A O 1
ATOM 1613 N N . SER A 1 214 ? -3.999 -8.603 -13.167 1.00 94.38 214 SER A N 1
ATOM 1614 C CA . SER A 1 214 ? -4.978 -8.936 -12.138 1.00 94.38 214 SER A CA 1
ATOM 1615 C C . SER A 1 214 ? -5.015 -7.834 -11.096 1.00 94.38 214 SER A C 1
ATOM 1617 O O . SER A 1 214 ? -3.978 -7.422 -10.577 1.00 94.38 214 SER A O 1
ATOM 1619 N N . ARG A 1 215 ? -6.215 -7.346 -10.779 1.00 94.12 215 ARG A N 1
ATOM 1620 C CA . ARG A 1 215 ? -6.411 -6.285 -9.793 1.00 94.12 215 ARG A CA 1
ATOM 1621 C C . ARG A 1 215 ? -7.355 -6.744 -8.696 1.00 94.12 215 ARG A C 1
ATOM 1623 O O . ARG A 1 215 ? -8.398 -7.316 -8.985 1.00 94.12 215 ARG A O 1
ATOM 1630 N N . VAL A 1 216 ? -7.017 -6.402 -7.458 1.00 95.44 216 VAL A N 1
ATOM 1631 C CA . VAL A 1 216 ? -7.893 -6.564 -6.300 1.00 95.44 216 VAL A CA 1
ATOM 1632 C C . VAL A 1 216 ? -7.979 -5.256 -5.519 1.00 95.44 216 VAL A C 1
ATOM 1634 O O . VAL A 1 216 ? -6.990 -4.530 -5.357 1.00 95.44 216 VAL A O 1
ATOM 1637 N N . TYR A 1 217 ? -9.190 -4.939 -5.070 1.00 96.12 217 TYR A N 1
ATOM 1638 C CA . TYR A 1 217 ? -9.434 -3.886 -4.096 1.00 96.12 217 TYR A CA 1
ATOM 1639 C C . TYR A 1 217 ? -9.454 -4.510 -2.703 1.00 96.12 217 TYR A C 1
ATOM 1641 O O . TYR A 1 217 ? -10.125 -5.518 -2.497 1.00 96.12 217 TYR A O 1
ATOM 1649 N N . VAL A 1 218 ? -8.704 -3.934 -1.771 1.00 97.62 218 VAL A N 1
ATOM 1650 C CA . VAL A 1 218 ? -8.682 -4.350 -0.369 1.00 97.62 218 VAL A CA 1
ATOM 1651 C C . VAL A 1 218 ? -9.287 -3.219 0.444 1.00 97.62 218 VAL A C 1
ATOM 1653 O O . VAL A 1 218 ? -8.655 -2.182 0.657 1.00 97.62 218 VAL A O 1
ATOM 1656 N N . HIS A 1 219 ? -10.529 -3.392 0.866 1.00 97.00 219 HIS A N 1
ATOM 1657 C CA . HIS A 1 219 ? -11.195 -2.451 1.753 1.00 97.00 219 HIS A CA 1
ATOM 1658 C C . HIS A 1 219 ? -10.691 -2.638 3.184 1.00 97.00 219 HIS A C 1
ATOM 1660 O O . HIS A 1 219 ? -10.388 -3.754 3.610 1.00 97.00 219 HIS A O 1
ATOM 1666 N N . ILE A 1 220 ? -10.607 -1.544 3.935 1.00 97.25 220 ILE A N 1
ATOM 1667 C CA . ILE A 1 220 ? -10.229 -1.575 5.348 1.00 97.25 220 ILE A CA 1
ATOM 1668 C C . ILE A 1 220 ? -11.421 -1.074 6.151 1.00 97.25 220 ILE A C 1
ATOM 1670 O O . ILE A 1 220 ? -11.937 0.016 5.887 1.00 97.25 220 ILE A O 1
ATOM 1674 N N . VAL A 1 221 ? -11.840 -1.863 7.135 1.00 96.06 221 VAL A N 1
ATOM 1675 C CA . VAL A 1 221 ? -12.932 -1.516 8.051 1.00 96.06 221 VAL A CA 1
ATOM 1676 C C . VAL A 1 221 ? -12.439 -1.437 9.475 1.00 96.06 221 VAL A C 1
ATOM 1678 O O . VAL A 1 221 ? -11.518 -2.155 9.864 1.00 96.06 221 VAL A O 1
ATOM 1681 N N . ASN A 1 222 ? -13.065 -0.567 10.261 1.00 94.88 222 ASN A N 1
ATOM 1682 C CA . ASN A 1 222 ? -12.850 -0.564 11.697 1.00 94.88 222 ASN A CA 1
ATOM 1683 C C . ASN A 1 222 ? -13.429 -1.834 12.354 1.00 94.88 222 ASN A C 1
ATOM 1685 O O . ASN A 1 222 ? -14.166 -2.619 11.750 1.00 94.88 222 ASN A O 1
ATOM 1689 N N . SER A 1 223 ? -13.094 -2.023 13.627 1.00 93.06 223 SER A N 1
ATOM 1690 C CA . SER A 1 223 ? -13.509 -3.187 14.410 1.00 93.06 223 SER A CA 1
ATOM 1691 C C . SER A 1 223 ? -15.027 -3.322 14.577 1.00 93.06 223 SER A C 1
ATOM 1693 O O . SER A 1 223 ? -15.513 -4.440 14.716 1.00 93.06 223 SER A O 1
ATOM 1695 N N . GLU A 1 224 ? -15.773 -2.217 14.569 1.00 93.25 224 GLU A N 1
ATOM 1696 C CA . GLU A 1 224 ? -17.236 -2.210 14.678 1.00 93.25 224 GLU A CA 1
ATOM 1697 C C . GLU A 1 224 ? -17.892 -2.703 13.384 1.00 93.25 224 GLU A C 1
ATOM 1699 O O . GLU A 1 224 ? -18.648 -3.673 13.408 1.00 93.25 224 GLU A O 1
ATOM 1704 N N . LEU A 1 225 ? -17.523 -2.111 12.245 1.00 94.19 225 LEU A N 1
ATOM 1705 C CA . LEU A 1 225 ? -18.059 -2.480 10.937 1.00 94.19 225 LEU A CA 1
ATOM 1706 C C . LEU A 1 225 ? -17.659 -3.909 10.541 1.00 94.19 225 LEU A C 1
ATOM 1708 O O . LEU A 1 225 ? -18.456 -4.625 9.942 1.00 94.19 225 LEU A O 1
ATOM 1712 N N . TRP A 1 226 ? -16.467 -4.376 10.932 1.00 96.19 226 TRP A N 1
ATOM 1713 C CA . TRP A 1 226 ? -16.087 -5.782 10.758 1.00 96.19 226 TRP A CA 1
ATOM 1714 C C . TRP A 1 226 ? -17.073 -6.744 11.427 1.00 96.19 226 TRP A C 1
ATOM 1716 O O . TRP A 1 226 ? -17.497 -7.720 10.808 1.00 96.19 226 TRP A O 1
ATOM 1726 N N . ARG A 1 227 ? -17.456 -6.463 12.679 1.00 95.38 227 ARG A N 1
ATOM 1727 C CA . ARG A 1 227 ? -18.408 -7.289 13.437 1.00 95.38 227 ARG A CA 1
ATOM 1728 C C . ARG A 1 227 ? -19.803 -7.210 12.843 1.00 95.38 227 ARG A C 1
ATOM 1730 O O . ARG A 1 227 ? -20.484 -8.225 12.808 1.00 95.38 227 ARG A O 1
ATOM 1737 N N . GLU A 1 228 ? -20.217 -6.029 12.384 1.00 94.88 228 GLU A N 1
ATOM 1738 C CA . GLU A 1 228 ? -21.513 -5.846 11.725 1.00 94.88 228 GLU A CA 1
ATOM 1739 C C . GLU A 1 228 ? -21.613 -6.696 10.452 1.00 94.88 228 GLU A C 1
ATOM 1741 O O . GLU A 1 228 ? -22.625 -7.359 10.2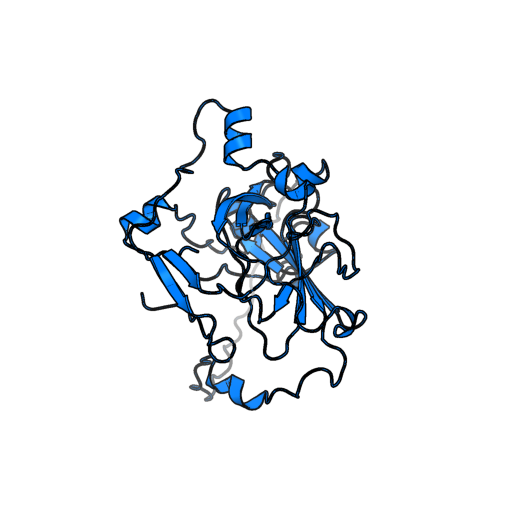42 1.00 94.88 228 GLU A O 1
ATOM 1746 N N . ILE A 1 229 ? -20.560 -6.711 9.626 1.00 95.12 229 ILE A N 1
ATOM 1747 C CA . ILE A 1 229 ? -20.555 -7.452 8.359 1.00 95.12 229 ILE A CA 1
ATOM 1748 C C . ILE A 1 229 ? -20.421 -8.960 8.596 1.00 95.12 229 ILE A C 1
ATOM 1750 O O . ILE A 1 229 ? -21.164 -9.748 8.019 1.00 95.12 229 ILE A O 1
ATOM 1754 N N . THR A 1 230 ? -19.456 -9.370 9.422 1.00 96.25 230 THR A N 1
ATOM 1755 C CA . THR A 1 230 ? -19.023 -10.777 9.500 1.00 96.25 230 THR A CA 1
ATOM 1756 C C . THR A 1 230 ? -19.580 -11.538 10.700 1.00 96.25 230 THR A C 1
ATOM 1758 O O . THR A 1 230 ? -19.583 -12.766 10.695 1.00 96.25 230 THR A O 1
ATOM 1761 N N . GLY A 1 231 ? -19.999 -10.836 11.757 1.00 95.88 231 GLY A N 1
ATOM 1762 C CA . GLY A 1 231 ? -20.270 -11.422 13.073 1.00 95.88 231 GLY A CA 1
ATOM 1763 C C . GLY A 1 231 ? -19.014 -11.853 13.848 1.00 95.88 231 GLY A C 1
ATOM 1764 O O . GLY A 1 231 ? -19.126 -12.324 14.980 1.00 95.88 231 GLY A O 1
ATOM 1765 N N . GLU A 1 232 ? -17.815 -11.695 13.281 1.00 95.06 232 GLU A N 1
ATOM 1766 C CA . GLU A 1 232 ? -16.562 -12.163 13.870 1.00 95.06 232 GLU A CA 1
ATOM 1767 C C . GLU A 1 232 ? -15.889 -11.099 14.752 1.00 95.06 232 GLU A C 1
ATOM 1769 O O . GLU A 1 232 ? -16.054 -9.890 14.583 1.00 95.06 232 GLU A O 1
ATOM 1774 N N . GLN A 1 233 ? -15.063 -11.556 15.693 1.00 92.81 233 GLN A N 1
ATOM 1775 C CA . GLN A 1 233 ? -14.170 -10.692 16.464 1.00 92.81 233 GLN A CA 1
ATOM 1776 C C . GLN A 1 233 ? -12.918 -10.379 15.619 1.00 92.81 233 GLN A C 1
ATOM 1778 O O . GLN A 1 233 ? -12.285 -11.318 15.133 1.00 92.81 233 GLN A O 1
ATOM 1783 N N . PRO A 1 234 ? -12.526 -9.103 15.438 1.00 92.00 234 PRO A N 1
ATOM 1784 C CA . PRO A 1 234 ? -11.232 -8.778 14.852 1.00 92.00 234 PRO A CA 1
ATOM 1785 C C . PRO A 1 234 ? -10.090 -9.223 15.787 1.00 92.00 234 PRO A C 1
ATOM 1787 O O . PRO A 1 234 ? -10.325 -9.413 16.985 1.00 92.00 234 PRO A O 1
ATOM 1790 N N . PRO A 1 235 ? -8.855 -9.367 15.274 1.00 88.31 235 PRO A N 1
ATOM 1791 C CA . PRO A 1 235 ? -7.685 -9.692 16.092 1.00 88.31 235 PRO A CA 1
ATOM 1792 C C . PRO A 1 235 ? -7.508 -8.758 17.306 1.00 88.31 235 PRO A C 1
ATOM 1794 O O . PRO A 1 235 ? -7.975 -7.619 17.307 1.00 88.31 235 PRO A O 1
ATOM 1797 N N . ASN A 1 236 ? -6.815 -9.223 18.350 1.00 84.69 236 ASN A N 1
ATOM 1798 C CA . ASN A 1 236 ? -6.535 -8.432 19.559 1.00 84.69 236 ASN A CA 1
ATOM 1799 C C . ASN A 1 236 ? -5.337 -7.486 19.348 1.00 84.69 236 ASN A C 1
ATOM 1801 O O . ASN A 1 236 ? -4.270 -7.665 19.931 1.00 84.69 236 ASN A O 1
ATOM 1805 N N . THR A 1 237 ? -5.518 -6.496 18.483 1.00 79.00 237 THR A N 1
ATOM 1806 C CA . THR A 1 237 ? -4.567 -5.423 18.154 1.00 79.00 237 THR A CA 1
ATOM 1807 C C . THR A 1 237 ? -5.233 -4.053 18.439 1.00 79.00 237 THR A C 1
ATOM 1809 O O . THR A 1 237 ? -6.393 -4.048 18.862 1.00 79.00 237 THR A O 1
ATOM 1812 N N . PRO A 1 238 ? -4.569 -2.875 18.329 1.00 77.75 238 PRO A N 1
ATOM 1813 C CA . PRO A 1 238 ? -3.199 -2.584 17.884 1.00 77.75 238 PRO A CA 1
ATOM 1814 C C . PRO A 1 238 ? -2.128 -2.929 18.933 1.00 77.75 238 PRO A C 1
ATOM 1816 O O . PRO A 1 238 ? -2.358 -2.816 20.134 1.00 77.75 238 PRO A O 1
ATOM 1819 N N . VAL A 1 239 ? -0.922 -3.280 18.472 1.00 78.56 239 VAL A N 1
ATOM 1820 C CA . VAL A 1 239 ? 0.273 -3.436 19.324 1.00 78.56 239 VAL A CA 1
ATOM 1821 C C . VAL A 1 239 ? 1.215 -2.259 19.083 1.00 78.56 239 VAL A C 1
ATOM 1823 O O . VAL A 1 239 ? 1.572 -1.968 17.941 1.00 78.56 239 VAL A O 1
ATOM 1826 N N . THR A 1 240 ? 1.607 -1.553 20.145 1.00 78.25 240 THR A N 1
ATOM 1827 C CA . THR A 1 240 ? 2.463 -0.360 20.043 1.00 78.25 240 THR A CA 1
ATOM 1828 C C . THR A 1 240 ? 3.941 -0.735 19.956 1.00 78.25 240 THR A C 1
ATOM 1830 O O . THR A 1 240 ? 4.359 -1.772 20.469 1.00 78.25 240 THR A O 1
ATOM 1833 N N . ALA A 1 241 ? 4.768 0.142 19.373 1.00 76.62 241 ALA A N 1
ATOM 1834 C CA . ALA A 1 241 ? 6.220 -0.062 19.301 1.00 76.62 241 ALA A CA 1
ATOM 1835 C C . ALA A 1 241 ? 6.865 -0.256 20.689 1.00 76.62 241 ALA A C 1
ATOM 1837 O O . ALA A 1 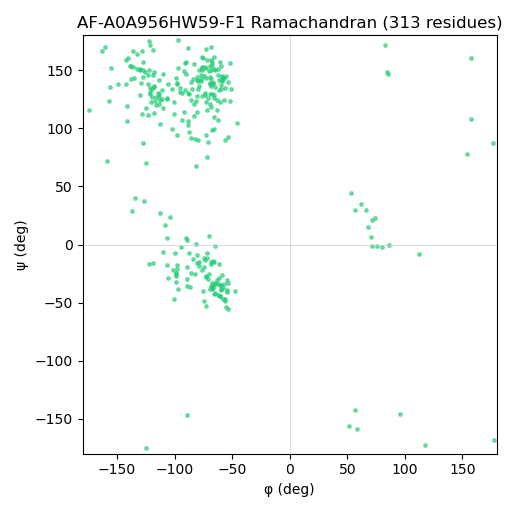241 ? 7.802 -1.037 20.831 1.00 76.62 241 ALA A O 1
ATOM 1838 N N . ARG A 1 242 ? 6.339 0.410 21.726 1.00 78.50 242 ARG A N 1
ATOM 1839 C CA . ARG A 1 242 ? 6.794 0.216 23.111 1.00 78.50 242 ARG A CA 1
ATOM 1840 C C . ARG A 1 242 ? 6.453 -1.162 23.658 1.00 78.50 242 ARG A C 1
ATOM 1842 O O . ARG A 1 242 ? 7.252 -1.718 24.401 1.00 78.50 242 ARG A O 1
ATOM 1849 N N . GLU A 1 243 ? 5.295 -1.712 23.299 1.00 82.25 243 GLU A N 1
ATOM 1850 C CA . GLU A 1 243 ? 4.919 -3.059 23.724 1.00 82.25 243 GLU A CA 1
ATOM 1851 C C . GLU A 1 243 ? 5.849 -4.096 23.067 1.00 82.25 243 GLU A C 1
ATOM 1853 O O . GLU A 1 243 ? 6.296 -5.010 23.752 1.00 82.25 243 GLU A O 1
ATOM 1858 N N . TYR A 1 244 ? 6.263 -3.899 21.803 1.00 80.12 244 TYR A N 1
ATOM 1859 C CA . TYR A 1 244 ? 7.300 -4.739 21.178 1.00 80.12 244 TYR A CA 1
ATOM 1860 C C . TYR A 1 244 ? 8.610 -4.755 21.986 1.00 80.12 244 TYR A C 1
ATOM 1862 O O . TYR A 1 244 ? 9.119 -5.834 22.288 1.00 80.12 244 TYR A O 1
ATOM 1870 N N . GLU A 1 245 ? 9.129 -3.589 22.388 1.00 78.56 245 GLU A N 1
ATOM 1871 C CA . GLU A 1 245 ? 10.356 -3.507 23.204 1.00 78.56 245 GLU A CA 1
ATOM 1872 C C . GLU A 1 245 ? 10.184 -4.103 24.595 1.00 78.56 245 GLU A C 1
ATOM 1874 O O . GLU A 1 245 ? 11.057 -4.815 25.085 1.00 78.56 245 GLU A O 1
ATOM 1879 N N . LYS A 1 246 ? 9.053 -3.817 25.243 1.00 83.69 246 LYS A N 1
ATOM 1880 C CA . LYS A 1 246 ? 8.747 -4.312 26.586 1.00 83.69 246 LYS A CA 1
ATOM 1881 C C . LYS A 1 246 ? 8.733 -5.841 26.635 1.00 83.69 246 LYS A C 1
ATOM 1883 O O . LYS A 1 246 ? 9.151 -6.409 27.639 1.00 83.69 246 LYS A O 1
ATOM 1888 N N . HIS A 1 247 ? 8.286 -6.492 25.560 1.00 83.75 247 HIS A N 1
ATOM 1889 C CA . HIS A 1 247 ? 8.320 -7.953 25.417 1.00 83.75 247 HIS A CA 1
ATOM 1890 C C . HIS A 1 247 ? 9.616 -8.479 24.781 1.00 83.75 247 HIS A C 1
ATOM 1892 O O . HIS A 1 247 ? 9.742 -9.680 24.568 1.00 83.75 247 HIS A O 1
ATOM 1898 N N . GLY A 1 248 ? 10.599 -7.616 24.505 1.00 80.62 248 GLY A N 1
ATOM 1899 C CA . GLY A 1 248 ? 11.917 -8.012 24.002 1.00 80.62 248 GLY A CA 1
ATOM 1900 C C . GLY A 1 248 ? 11.928 -8.500 22.550 1.00 80.62 248 GLY A C 1
ATOM 1901 O O . GLY A 1 248 ? 12.851 -9.213 22.152 1.00 80.62 248 GLY A O 1
ATOM 1902 N N . TYR A 1 249 ? 10.922 -8.139 21.749 1.00 81.12 249 TYR A N 1
ATOM 1903 C CA . TYR A 1 249 ? 10.851 -8.563 20.355 1.00 81.12 249 TYR A CA 1
ATOM 1904 C C . TYR A 1 249 ? 11.954 -7.908 19.502 1.00 81.12 249 TYR A C 1
ATOM 1906 O O . TYR A 1 249 ? 12.197 -6.704 19.610 1.00 81.12 249 TYR A O 1
ATOM 1914 N N . PRO A 1 250 ? 12.621 -8.666 18.611 1.00 78.56 250 PRO A N 1
ATOM 1915 C CA . PRO A 1 250 ? 13.685 -8.130 17.776 1.00 78.56 250 PRO A CA 1
ATOM 1916 C C . PRO A 1 250 ? 13.127 -7.312 16.613 1.00 78.56 250 PRO A C 1
ATOM 1918 O O . PRO A 1 250 ? 12.170 -7.713 15.956 1.00 78.56 250 PRO A O 1
ATOM 1921 N N . TRP A 1 251 ? 13.808 -6.227 16.270 1.00 78.88 251 TRP A N 1
ATOM 1922 C CA . TRP A 1 251 ? 13.597 -5.513 15.016 1.00 78.88 251 TRP A CA 1
ATOM 1923 C C . TRP A 1 251 ? 14.513 -6.067 13.932 1.00 78.88 251 TRP A C 1
ATOM 1925 O O . TRP A 1 251 ? 15.565 -6.636 14.212 1.00 78.88 251 TRP A O 1
ATOM 1935 N N . PHE A 1 252 ? 14.135 -5.881 12.673 1.00 78.56 252 PHE A N 1
ATOM 1936 C CA . PHE A 1 252 ? 14.874 -6.403 11.528 1.00 78.56 252 PHE A CA 1
ATOM 1937 C C . PHE A 1 252 ? 15.391 -5.282 10.622 1.00 78.56 252 PHE A C 1
ATOM 1939 O O . PHE A 1 252 ? 14.648 -4.348 10.298 1.00 78.56 252 PHE A O 1
ATOM 1946 N N . ASP A 1 253 ? 16.648 -5.408 10.186 1.00 77.00 253 ASP A N 1
ATOM 1947 C CA . ASP A 1 253 ? 17.289 -4.573 9.159 1.00 77.00 253 ASP A CA 1
ATOM 1948 C C . ASP A 1 253 ? 17.723 -5.459 7.986 1.00 77.00 253 ASP A C 1
ATOM 1950 O O . ASP A 1 253 ? 18.414 -6.464 8.175 1.00 77.00 253 ASP A O 1
ATOM 1954 N N . LEU A 1 254 ? 17.313 -5.103 6.769 1.00 75.94 254 LEU A N 1
ATOM 1955 C CA . LEU A 1 254 ? 17.708 -5.833 5.568 1.00 75.94 254 LEU A CA 1
ATOM 1956 C C . LEU A 1 254 ? 19.085 -5.357 5.112 1.00 75.94 254 LEU A C 1
ATOM 1958 O O . LEU A 1 254 ? 19.288 -4.182 4.810 1.00 75.94 254 LEU A O 1
ATOM 1962 N N . TYR A 1 255 ? 20.032 -6.284 5.047 1.00 68.81 255 TYR A N 1
ATOM 1963 C CA . TYR A 1 255 ? 21.388 -6.011 4.605 1.00 68.81 255 TYR A CA 1
ATOM 1964 C C . TYR A 1 255 ? 21.499 -6.149 3.084 1.00 68.81 255 TYR A C 1
ATOM 1966 O O . TYR A 1 255 ? 21.668 -7.250 2.558 1.00 68.81 255 TYR A O 1
ATOM 1974 N N . ASP A 1 256 ? 21.401 -5.016 2.389 1.00 75.06 256 ASP A N 1
ATOM 1975 C CA . ASP A 1 256 ? 21.334 -4.907 0.930 1.00 75.06 256 ASP A CA 1
ATOM 1976 C C . ASP A 1 256 ? 22.270 -3.810 0.376 1.00 75.06 256 ASP A C 1
ATOM 1978 O O . ASP A 1 256 ? 21.897 -3.050 -0.517 1.00 75.06 256 ASP A O 1
ATOM 1982 N N . GLU A 1 257 ? 23.482 -3.676 0.928 1.00 70.56 257 GLU A N 1
ATOM 1983 C CA . GLU A 1 257 ? 24.389 -2.533 0.689 1.00 70.56 257 GLU A CA 1
ATOM 1984 C C . GLU A 1 257 ? 24.574 -2.154 -0.787 1.00 70.56 257 GLU A C 1
ATOM 1986 O O . GLU A 1 257 ? 24.570 -0.968 -1.114 1.00 70.56 257 GLU A O 1
ATOM 1991 N N . THR A 1 258 ? 24.671 -3.141 -1.679 1.00 72.62 258 THR A N 1
ATOM 1992 C CA . THR A 1 258 ? 24.889 -2.934 -3.118 1.00 72.62 258 THR A CA 1
ATOM 1993 C C . THR A 1 258 ? 23.610 -2.665 -3.913 1.00 72.62 258 THR A C 1
ATOM 1995 O O . THR A 1 258 ? 23.686 -2.253 -5.070 1.00 72.62 258 THR A O 1
ATOM 1998 N N . ALA A 1 259 ? 22.432 -2.883 -3.325 1.00 79.31 259 ALA A N 1
ATOM 1999 C CA . ALA A 1 259 ? 21.162 -2.667 -3.997 1.00 79.31 259 ALA A CA 1
ATOM 2000 C C . ALA A 1 259 ? 20.836 -1.169 -4.069 1.00 79.31 259 ALA A C 1
ATOM 2002 O O . ALA A 1 259 ? 20.831 -0.455 -3.055 1.00 79.31 259 ALA A O 1
ATOM 2003 N N . GLY A 1 260 ? 20.537 -0.702 -5.284 1.00 83.88 260 GLY A N 1
ATOM 2004 C CA . GLY A 1 260 ? 20.041 0.649 -5.527 1.00 83.88 260 GLY A CA 1
ATOM 2005 C C . GLY A 1 260 ? 18.638 0.849 -4.953 1.00 83.88 260 GLY A C 1
ATOM 2006 O O . GLY A 1 260 ? 17.886 -0.103 -4.784 1.00 83.88 260 GLY A O 1
ATOM 2007 N N . THR A 1 261 ? 18.263 2.098 -4.684 1.00 91.88 261 THR A N 1
ATOM 2008 C CA . THR A 1 261 ? 16.897 2.464 -4.283 1.00 91.88 261 THR A CA 1
ATOM 2009 C C . THR A 1 261 ? 16.330 3.496 -5.245 1.00 91.88 261 THR A C 1
ATOM 2011 O O . THR A 1 261 ? 17.054 4.366 -5.730 1.00 91.88 261 THR A O 1
ATOM 2014 N N . LEU A 1 262 ? 15.025 3.432 -5.490 1.00 91.31 262 LEU A N 1
ATOM 2015 C CA . LEU A 1 262 ? 14.297 4.485 -6.180 1.00 91.31 262 LEU A CA 1
ATOM 2016 C C . LEU A 1 262 ? 14.434 5.818 -5.430 1.00 91.31 262 LEU A C 1
ATOM 2018 O O . LEU A 1 262 ? 14.472 5.864 -4.193 1.00 91.31 262 LEU A O 1
ATOM 2022 N N . ALA A 1 263 ? 14.493 6.907 -6.196 1.00 89.50 263 ALA A N 1
ATOM 2023 C CA . ALA A 1 263 ? 14.385 8.253 -5.657 1.00 89.50 263 ALA A CA 1
ATOM 2024 C C . ALA A 1 263 ? 12.956 8.500 -5.150 1.00 89.50 263 ALA A C 1
ATOM 2026 O O . ALA A 1 263 ? 11.987 8.033 -5.746 1.00 89.50 263 ALA A O 1
ATOM 2027 N N . GLY A 1 264 ? 12.830 9.246 -4.054 1.00 88.56 264 GLY A N 1
ATOM 2028 C CA . GLY A 1 264 ? 11.524 9.706 -3.585 1.00 88.56 264 GLY A CA 1
ATOM 2029 C C . GLY A 1 264 ? 11.017 10.865 -4.429 1.00 88.56 264 GLY A C 1
ATOM 2030 O O . GLY A 1 264 ? 11.805 11.647 -4.958 1.00 88.56 264 GLY A O 1
ATOM 2031 N N . THR A 1 265 ? 9.702 10.995 -4.500 1.00 93.56 265 THR A N 1
ATOM 2032 C CA . THR A 1 265 ? 9.005 12.113 -5.144 1.00 93.56 265 THR A CA 1
ATOM 2033 C C . THR A 1 265 ? 8.701 13.222 -4.141 1.00 93.56 265 THR A C 1
ATOM 2035 O O . THR A 1 265 ? 8.412 12.922 -2.981 1.00 93.56 265 THR A O 1
ATOM 2038 N N . GLU A 1 266 ? 8.663 14.479 -4.585 1.00 93.75 266 GLU A N 1
ATOM 2039 C CA . GLU A 1 266 ? 8.276 15.607 -3.720 1.00 93.75 266 GLU A CA 1
ATOM 2040 C C . GLU A 1 266 ? 6.851 15.466 -3.170 1.00 93.75 266 GLU A C 1
ATOM 2042 O O . GLU A 1 266 ? 6.620 15.771 -2.003 1.00 93.75 266 GLU A O 1
ATOM 2047 N N . THR A 1 267 ? 5.928 14.891 -3.951 1.00 95.31 267 THR A N 1
ATOM 2048 C CA . THR A 1 267 ? 4.545 14.633 -3.521 1.00 95.31 267 THR A CA 1
ATOM 2049 C C . THR A 1 267 ? 4.486 13.834 -2.219 1.00 95.31 267 THR A C 1
ATOM 2051 O O . THR A 1 267 ? 3.914 14.297 -1.238 1.00 95.31 267 THR A O 1
ATOM 2054 N N . LEU A 1 268 ? 5.124 12.658 -2.168 1.00 95.38 268 LEU A N 1
ATOM 2055 C CA . LEU A 1 268 ? 5.120 11.820 -0.962 1.00 95.38 268 LEU A CA 1
ATOM 2056 C C . LEU A 1 268 ? 5.990 12.369 0.175 1.00 95.38 268 LEU A C 1
ATOM 2058 O O . LEU A 1 268 ? 5.681 12.121 1.339 1.00 95.38 268 LEU A O 1
ATOM 2062 N N . LYS A 1 269 ? 7.048 13.137 -0.120 1.00 93.81 269 LYS A N 1
ATOM 2063 C CA . LYS A 1 269 ? 7.812 13.844 0.926 1.00 93.81 269 LYS A CA 1
ATOM 2064 C C . LYS A 1 269 ? 6.965 14.904 1.633 1.00 93.81 269 LYS A C 1
ATOM 2066 O O . LYS A 1 269 ? 7.163 15.123 2.826 1.00 93.81 269 LYS A O 1
ATOM 2071 N N . GLY A 1 270 ? 6.044 15.537 0.904 1.00 94.06 270 GLY A N 1
ATOM 2072 C CA . GLY A 1 270 ? 5.117 16.542 1.422 1.00 94.06 270 GLY A CA 1
ATOM 2073 C C . GLY A 1 270 ? 3.969 15.979 2.266 1.00 94.06 270 GLY A C 1
ATOM 2074 O O . GLY A 1 270 ? 3.296 16.748 2.946 1.00 94.06 270 GLY A O 1
ATOM 2075 N N . VAL A 1 271 ? 3.754 14.658 2.264 1.00 96.06 271 VAL A N 1
ATOM 2076 C CA . VAL A 1 271 ? 2.723 14.017 3.091 1.00 96.06 271 VAL A CA 1
ATOM 2077 C C . VAL A 1 271 ? 3.112 14.125 4.568 1.00 96.06 271 VAL A C 1
ATOM 2079 O O . VAL A 1 271 ? 4.139 13.596 5.017 1.00 96.06 271 VAL A O 1
ATOM 2082 N N . LYS A 1 272 ? 2.261 14.807 5.333 1.00 95.88 272 LYS A N 1
ATOM 2083 C CA . LYS A 1 272 ? 2.360 14.940 6.783 1.00 95.88 272 LYS A CA 1
ATOM 2084 C C . LYS A 1 272 ? 2.088 13.599 7.447 1.00 95.88 272 LYS A C 1
ATOM 2086 O O . LYS A 1 272 ? 1.223 12.828 7.020 1.00 95.88 272 LYS A O 1
ATOM 2091 N N . SER A 1 273 ? 2.827 13.323 8.517 1.00 95.06 273 SER A N 1
ATOM 2092 C CA . SER A 1 273 ? 2.523 12.149 9.325 1.00 95.06 273 SER A CA 1
ATOM 2093 C C . SER A 1 273 ? 1.292 12.362 10.186 1.00 95.06 273 SER A C 1
ATOM 2095 O O . SER A 1 273 ? 0.910 13.494 10.473 1.00 95.06 273 SER A O 1
ATOM 2097 N N . ILE A 1 274 ? 0.706 11.262 10.648 1.00 93.06 274 ILE A N 1
ATOM 2098 C CA . ILE A 1 274 ? -0.408 11.297 11.599 1.00 93.06 274 ILE A CA 1
ATOM 2099 C C . ILE A 1 274 ? -0.037 12.120 12.838 1.00 93.06 274 ILE A C 1
ATOM 2101 O O . ILE A 1 274 ? -0.837 12.939 13.273 1.00 93.06 274 ILE A O 1
ATOM 2105 N N . LYS A 1 275 ? 1.197 11.977 13.334 1.00 90.44 275 LYS A N 1
ATOM 2106 C CA . LYS A 1 275 ? 1.731 12.765 14.450 1.00 90.44 275 LYS A CA 1
ATOM 2107 C C . LYS A 1 275 ? 1.769 14.266 14.158 1.00 90.44 275 LYS A C 1
ATOM 2109 O O . LYS A 1 275 ? 1.377 15.061 15.004 1.00 90.44 275 LYS A O 1
ATOM 2114 N N . ASP A 1 276 ? 2.218 14.646 12.961 1.00 91.94 276 ASP A N 1
ATOM 2115 C CA . ASP A 1 276 ? 2.278 16.055 12.549 1.00 91.94 276 ASP A CA 1
ATOM 2116 C C . ASP A 1 276 ? 0.859 16.653 12.461 1.00 91.94 276 ASP A C 1
ATOM 2118 O O . ASP A 1 276 ? 0.619 17.762 12.923 1.00 91.94 276 ASP A O 1
ATOM 2122 N N . ILE A 1 277 ? -0.103 15.897 11.919 1.00 91.50 277 ILE A N 1
ATOM 2123 C CA . ILE A 1 277 ? -1.509 16.327 11.823 1.00 91.50 277 ILE A CA 1
ATOM 2124 C C . ILE A 1 277 ? -2.169 16.391 13.205 1.00 91.50 277 ILE A C 1
ATOM 2126 O O . ILE A 1 277 ? -2.968 17.289 13.461 1.00 91.50 277 ILE A O 1
ATOM 2130 N N . ASP A 1 278 ? -1.862 15.448 14.096 1.00 89.88 278 ASP A N 1
ATOM 2131 C CA . ASP A 1 278 ? -2.369 15.464 15.468 1.00 89.88 278 ASP A CA 1
ATOM 2132 C C . ASP A 1 278 ? -1.886 16.709 16.215 1.00 89.88 278 ASP A C 1
ATOM 2134 O O . ASP A 1 278 ? -2.703 17.364 16.856 1.00 89.88 278 ASP A O 1
ATOM 2138 N N . ALA A 1 279 ? -0.609 17.078 16.066 1.00 87.25 279 ALA A N 1
ATOM 2139 C CA . ALA A 1 279 ? -0.052 18.297 16.650 1.00 87.25 279 ALA A CA 1
ATOM 2140 C C . ALA A 1 279 ? -0.721 19.577 16.115 1.00 87.25 279 ALA A C 1
ATOM 2142 O O . ALA A 1 279 ? -0.898 20.531 16.868 1.00 87.25 279 ALA A O 1
ATOM 2143 N N . ASP A 1 280 ? -1.139 19.589 14.844 1.00 87.44 280 ASP A N 1
ATOM 2144 C CA . ASP A 1 280 ? -1.888 20.709 14.257 1.00 87.44 280 ASP A CA 1
ATOM 2145 C C . ASP A 1 280 ? -3.330 20.806 14.809 1.00 87.44 280 ASP A C 1
ATOM 2147 O O . ASP A 1 280 ? -3.910 21.892 14.854 1.00 87.44 280 ASP A O 1
ATOM 2151 N N . LYS A 1 281 ? -3.939 19.677 15.203 1.00 85.31 281 LYS A N 1
ATOM 2152 C CA . LYS A 1 281 ? -5.355 19.594 15.615 1.00 85.31 281 LYS A CA 1
ATOM 2153 C C . LYS A 1 281 ? -5.578 19.616 17.125 1.00 85.31 281 LYS A C 1
ATOM 2155 O O . LYS A 1 281 ? -6.663 19.986 17.570 1.00 85.31 281 LYS A O 1
ATOM 2160 N N . SER A 1 282 ? -4.609 19.159 17.909 1.00 75.44 282 SER A N 1
ATOM 2161 C CA . SER A 1 282 ? -4.746 18.943 19.346 1.00 75.44 282 SER A CA 1
ATOM 2162 C C . SER A 1 282 ? -3.418 19.162 20.062 1.00 75.44 282 SER A C 1
ATOM 2164 O O . SER A 1 282 ? -2.379 18.654 19.654 1.00 75.44 282 SER A O 1
ATOM 2166 N N . ASN A 1 283 ? -3.475 19.831 21.214 1.00 63.25 283 ASN A N 1
ATOM 2167 C CA . ASN A 1 283 ? -2.323 19.986 22.109 1.00 63.25 283 ASN A CA 1
ATOM 2168 C C . ASN A 1 283 ? -2.089 18.758 23.012 1.00 63.25 283 ASN A C 1
ATOM 2170 O O . ASN A 1 283 ? -1.175 18.768 23.835 1.00 63.25 283 ASN A O 1
ATOM 2174 N N . VAL A 1 284 ? -2.920 17.716 22.897 1.00 63.91 284 VAL A N 1
ATOM 2175 C CA . VAL A 1 284 ? -2.817 16.477 23.682 1.00 63.91 284 VAL A CA 1
ATOM 2176 C C . VAL A 1 284 ? -2.491 15.306 22.751 1.00 63.91 284 VAL A C 1
ATOM 2178 O O . VAL A 1 284 ? -3.198 15.143 21.749 1.00 63.91 284 VAL A O 1
ATOM 2181 N N . PRO A 1 285 ? -1.479 14.472 23.072 1.00 61.28 285 PRO A N 1
ATOM 2182 C CA . PRO A 1 285 ? -1.183 13.258 22.317 1.00 61.28 285 PRO A CA 1
ATOM 2183 C C . PRO A 1 285 ? -2.400 12.331 22.254 1.00 61.28 285 PRO A C 1
ATOM 2185 O O . PRO A 1 285 ? -2.946 11.940 23.284 1.00 61.28 285 PRO A O 1
ATOM 2188 N N . LEU A 1 286 ? -2.819 11.972 21.040 1.00 73.06 286 LEU A N 1
ATOM 2189 C CA . LEU A 1 286 ? -3.986 11.111 20.810 1.00 73.06 286 LEU A CA 1
ATOM 2190 C C . LEU A 1 286 ? -3.640 9.612 20.821 1.00 73.06 286 LEU A C 1
ATOM 2192 O O . LEU A 1 286 ? -4.538 8.777 20.749 1.00 73.06 286 LEU A O 1
ATOM 2196 N N . GLN A 1 287 ? -2.351 9.272 20.878 1.00 72.56 287 GLN A N 1
ATOM 2197 C CA . GLN A 1 287 ? -1.832 7.905 20.882 1.00 72.56 287 GLN A CA 1
ATOM 2198 C C . GLN A 1 287 ? -0.378 7.862 21.368 1.00 72.56 287 GLN A C 1
ATOM 2200 O O . GLN A 1 287 ? 0.304 8.888 21.401 1.00 72.56 287 GLN A O 1
ATOM 2205 N N . ASP A 1 288 ? 0.113 6.661 21.674 1.00 66.94 288 ASP A N 1
ATOM 2206 C CA . ASP A 1 288 ? 1.536 6.423 21.907 1.00 66.94 288 ASP A CA 1
ATOM 2207 C C . ASP A 1 288 ? 2.287 6.244 20.576 1.00 66.94 288 ASP A C 1
ATOM 2209 O O . ASP A 1 288 ? 2.387 5.145 20.034 1.00 66.94 288 ASP A O 1
ATOM 2213 N N . ASP A 1 289 ? 2.792 7.355 20.039 1.00 68.88 289 ASP A N 1
ATOM 2214 C CA . ASP A 1 289 ? 3.587 7.427 18.807 1.00 68.88 289 ASP A CA 1
ATOM 2215 C C . ASP A 1 289 ? 5.050 7.833 19.070 1.00 68.88 289 ASP A C 1
ATOM 2217 O O . ASP A 1 289 ? 5.717 8.473 18.241 1.00 68.88 289 ASP A O 1
ATOM 2221 N N . GLY A 1 290 ? 5.545 7.517 20.269 1.00 69.19 290 GLY A N 1
ATOM 2222 C CA . GLY A 1 290 ? 6.929 7.767 20.646 1.00 69.19 290 GLY A CA 1
ATOM 2223 C C . GLY A 1 290 ? 7.903 7.032 19.726 1.00 69.19 290 GLY A C 1
ATOM 2224 O O . GLY A 1 290 ? 7.706 5.861 19.406 1.00 69.19 290 GLY A O 1
ATOM 2225 N N . SER A 1 291 ? 8.982 7.711 19.326 1.00 74.50 291 SER A N 1
ATOM 2226 C CA . SER A 1 291 ? 10.106 7.036 18.678 1.00 74.50 291 SER A CA 1
ATOM 2227 C C . SER A 1 291 ? 10.711 6.017 19.639 1.00 74.50 291 SER A C 1
ATOM 2229 O O . SER A 1 291 ? 10.830 6.276 20.838 1.00 74.50 291 SER A O 1
ATOM 2231 N N . VAL A 1 292 ? 11.111 4.878 19.092 1.00 72.69 292 VAL A N 1
ATOM 2232 C CA . VAL A 1 292 ? 11.762 3.799 19.824 1.00 72.69 292 VAL A CA 1
ATOM 2233 C C . VAL A 1 292 ? 13.121 3.552 19.186 1.00 72.69 292 VAL A C 1
ATOM 2235 O O . VAL A 1 292 ? 13.211 3.433 17.965 1.00 72.69 292 VAL A O 1
ATOM 2238 N N . GLU A 1 293 ? 14.159 3.478 20.015 1.00 73.00 293 GLU A N 1
ATOM 2239 C CA . GLU A 1 293 ? 15.469 2.960 19.622 1.00 73.00 293 GLU A CA 1
ATOM 2240 C C . GLU A 1 293 ? 15.497 1.470 19.983 1.00 73.00 293 GLU A C 1
ATOM 2242 O O . GLU A 1 293 ? 15.513 1.148 21.173 1.00 73.00 293 GLU A O 1
ATOM 2247 N N . PRO A 1 294 ? 15.423 0.561 18.997 1.00 73.81 294 PRO A N 1
ATOM 2248 C CA . PRO A 1 294 ? 15.220 -0.851 19.277 1.00 73.81 294 PRO A CA 1
ATOM 2249 C C . PRO A 1 294 ? 16.442 -1.479 19.944 1.00 73.81 294 PRO A C 1
ATOM 2251 O O . PRO A 1 294 ? 17.559 -1.374 19.430 1.00 73.81 294 PRO A O 1
ATOM 2254 N N . ALA A 1 295 ? 16.235 -2.182 21.060 1.00 73.06 295 ALA A N 1
ATOM 2255 C CA . ALA A 1 295 ? 17.330 -2.797 21.813 1.00 73.06 295 ALA A CA 1
ATOM 2256 C C . ALA A 1 295 ? 18.009 -3.947 21.046 1.00 73.06 295 ALA A C 1
ATOM 2258 O O . ALA A 1 295 ? 19.216 -4.159 21.168 1.00 73.06 295 ALA A O 1
ATOM 2259 N N . THR A 1 296 ? 17.242 -4.688 20.238 1.00 77.69 296 THR A N 1
ATOM 2260 C CA . THR A 1 296 ? 17.733 -5.834 19.459 1.00 77.69 296 THR A CA 1
ATOM 2261 C C . THR A 1 296 ? 17.407 -5.655 17.982 1.00 77.69 296 THR A C 1
ATOM 2263 O O . THR A 1 296 ? 16.239 -5.654 17.603 1.00 77.69 296 THR A O 1
ATOM 2266 N N . VAL A 1 297 ? 18.436 -5.576 17.127 1.00 79.00 297 VAL A N 1
ATOM 2267 C CA . VAL A 1 297 ? 18.279 -5.515 15.663 1.00 79.00 297 VAL A CA 1
ATOM 2268 C C . VAL A 1 297 ? 18.943 -6.723 14.999 1.00 79.00 297 VAL A C 1
ATOM 2270 O O . VAL A 1 297 ? 20.167 -6.859 15.003 1.00 79.00 297 VAL A O 1
ATOM 2273 N N . LYS A 1 298 ? 18.140 -7.602 14.394 1.00 79.25 298 LYS A N 1
ATOM 2274 C CA . LYS A 1 298 ? 18.589 -8.756 13.606 1.00 79.25 298 LYS A CA 1
ATOM 2275 C C . LYS A 1 298 ? 18.795 -8.349 12.143 1.00 79.25 298 LYS A C 1
ATOM 2277 O O . LYS A 1 298 ? 17.918 -7.755 11.518 1.00 79.25 298 LYS A O 1
ATOM 2282 N N . LYS A 1 299 ? 19.951 -8.698 11.571 1.00 75.69 299 LYS A N 1
ATOM 2283 C CA . LYS A 1 299 ? 20.244 -8.462 10.148 1.00 75.69 299 LYS A CA 1
ATOM 2284 C C . LYS A 1 299 ? 19.704 -9.605 9.290 1.00 75.69 299 LYS A C 1
ATOM 2286 O O . LYS A 1 299 ? 20.090 -10.755 9.493 1.00 75.69 299 LYS A O 1
ATOM 2291 N N . LEU A 1 300 ? 18.869 -9.282 8.308 1.00 71.44 300 LEU A N 1
ATOM 2292 C CA . LEU A 1 300 ? 18.425 -10.208 7.263 1.00 71.44 300 LEU A CA 1
ATOM 2293 C C . LEU A 1 300 ? 19.385 -10.107 6.069 1.00 71.44 300 LEU A C 1
ATOM 2295 O O . LEU A 1 300 ? 19.729 -9.002 5.657 1.00 71.44 300 LEU A O 1
ATOM 2299 N N . TRP A 1 301 ? 19.857 -11.225 5.514 1.00 53.50 301 TRP A N 1
ATOM 2300 C CA . TRP A 1 301 ? 20.910 -11.231 4.484 1.00 53.50 301 TRP A CA 1
ATOM 2301 C C . TRP A 1 301 ? 20.347 -11.403 3.064 1.00 53.50 301 TRP A C 1
ATOM 2303 O O . TRP A 1 301 ? 19.740 -12.418 2.746 1.00 53.50 301 TRP A O 1
ATOM 2313 N N . TYR A 1 302 ? 20.638 -10.460 2.162 1.00 47.31 302 TYR A N 1
ATOM 2314 C CA . TYR A 1 302 ? 20.122 -10.415 0.780 1.00 47.31 302 TYR A CA 1
ATOM 2315 C C . TYR A 1 302 ? 20.498 -11.615 -0.123 1.00 47.31 302 TYR A C 1
ATOM 2317 O O . TYR A 1 302 ? 19.852 -11.850 -1.142 1.00 47.31 302 TYR A O 1
ATOM 2325 N N . LYS A 1 303 ? 21.503 -12.433 0.234 1.00 43.84 303 LYS A N 1
ATOM 2326 C CA . LYS A 1 303 ? 22.017 -13.530 -0.621 1.00 43.84 303 LYS A CA 1
ATOM 2327 C C . LYS A 1 303 ? 21.070 -14.733 -0.792 1.00 43.84 303 LYS A C 1
ATOM 2329 O O . LYS A 1 303 ? 21.458 -15.725 -1.401 1.00 43.84 303 LYS A O 1
ATOM 2334 N N . ALA A 1 304 ? 19.841 -14.637 -0.294 1.00 39.91 304 ALA A N 1
ATOM 2335 C CA . ALA A 1 304 ? 18.851 -15.704 -0.290 1.00 39.91 304 ALA A CA 1
ATOM 2336 C C . ALA A 1 304 ? 17.503 -15.295 -0.921 1.00 39.91 304 ALA A C 1
ATOM 2338 O O . ALA A 1 304 ? 16.461 -15.799 -0.534 1.00 39.91 304 ALA A O 1
ATOM 2339 N N . LEU A 1 305 ? 17.487 -14.489 -1.991 1.00 44.66 305 LEU A N 1
ATOM 2340 C CA . LEU A 1 305 ? 16.311 -14.440 -2.890 1.00 44.66 305 LEU A CA 1
ATOM 2341 C C . LEU A 1 305 ? 16.052 -15.777 -3.635 1.00 44.66 305 LEU A C 1
ATOM 2343 O O . LEU A 1 305 ? 15.063 -15.896 -4.349 1.00 44.66 305 LEU A O 1
ATOM 2347 N N . GLY A 1 306 ? 16.899 -16.798 -3.434 1.00 39.34 306 GLY A N 1
ATOM 2348 C CA . GLY A 1 306 ? 16.594 -18.207 -3.730 1.00 39.34 306 GLY A CA 1
ATOM 2349 C C . GLY A 1 306 ? 16.060 -19.017 -2.535 1.00 39.34 306 GLY A C 1
ATOM 2350 O O . GLY A 1 306 ? 15.762 -20.194 -2.694 1.00 39.34 306 GLY A O 1
ATOM 2351 N N . ALA A 1 307 ? 15.962 -18.423 -1.343 1.00 38.34 307 ALA A N 1
ATOM 2352 C CA . ALA A 1 307 ? 15.545 -19.085 -0.111 1.00 38.34 307 ALA A CA 1
ATOM 2353 C C . ALA A 1 307 ? 15.042 -18.063 0.928 1.00 38.34 307 ALA A C 1
ATOM 2355 O O . ALA A 1 307 ? 15.701 -17.823 1.934 1.00 38.34 307 ALA A O 1
ATOM 2356 N N . PHE A 1 308 ? 13.864 -17.473 0.724 1.00 41.31 308 PHE A N 1
ATOM 2357 C CA . PHE A 1 308 ? 13.151 -16.829 1.829 1.00 41.31 308 PHE A CA 1
ATOM 2358 C C . PHE A 1 308 ? 11.722 -17.345 1.924 1.00 41.31 308 PHE A C 1
ATOM 2360 O O . PHE A 1 308 ? 10.776 -16.761 1.409 1.00 41.31 308 PHE A O 1
ATOM 2367 N N . GLY A 1 309 ? 11.587 -18.442 2.667 1.00 37.62 309 GLY A N 1
ATOM 2368 C CA . GLY A 1 309 ? 10.506 -18.547 3.630 1.00 37.62 309 GLY A CA 1
ATOM 2369 C C . GLY A 1 309 ? 10.910 -17.761 4.874 1.00 37.62 309 GLY A C 1
ATOM 2370 O O . GLY A 1 309 ? 11.524 -18.322 5.775 1.00 37.62 309 GLY A O 1
ATOM 2371 N N . VAL A 1 310 ? 10.572 -16.471 4.931 1.00 39.66 310 VAL A N 1
ATOM 2372 C CA . VAL A 1 310 ? 10.255 -15.873 6.233 1.00 39.66 310 VAL A CA 1
ATOM 2373 C C . VAL A 1 310 ? 8.887 -16.454 6.573 1.00 39.66 310 VAL A C 1
ATOM 2375 O O . VAL A 1 310 ? 7.873 -16.027 6.030 1.00 39.66 310 VAL A O 1
ATOM 2378 N N . ARG A 1 311 ? 8.891 -17.555 7.325 1.00 41.00 311 ARG A N 1
ATOM 2379 C CA . ARG A 1 311 ? 7.677 -18.179 7.854 1.00 41.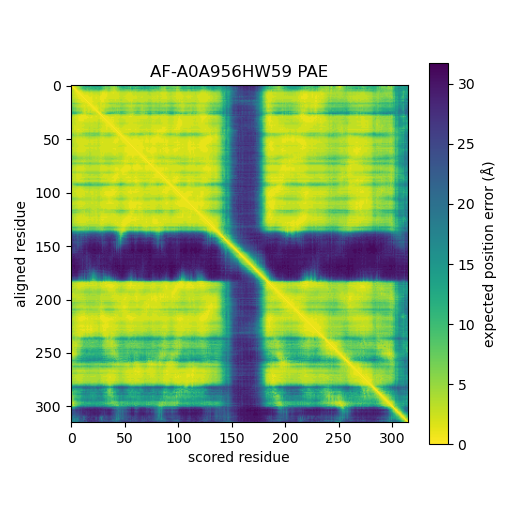00 311 ARG A CA 1
ATOM 2380 C C . ARG A 1 311 ? 7.308 -17.459 9.152 1.00 41.00 311 ARG A C 1
ATOM 2382 O O . ARG A 1 311 ? 8.203 -17.079 9.903 1.00 41.00 311 ARG A O 1
ATOM 2389 N N . ASP A 1 312 ? 6.014 -17.272 9.388 1.00 37.81 312 ASP A N 1
ATOM 2390 C CA . ASP A 1 312 ? 5.501 -16.881 10.704 1.00 37.81 312 ASP A CA 1
ATOM 2391 C C . ASP A 1 312 ? 5.753 -18.025 11.720 1.00 37.81 312 ASP A C 1
ATOM 2393 O O . ASP A 1 312 ? 5.383 -19.167 11.439 1.00 37.81 312 ASP A O 1
ATOM 2397 N N . GLY A 1 313 ? 6.363 -17.698 12.877 1.00 32.16 313 GLY A N 1
ATOM 2398 C CA . GLY A 1 313 ? 6.582 -18.542 14.084 1.00 32.16 313 GLY A CA 1
ATOM 2399 C C . GLY A 1 313 ? 7.828 -19.459 14.053 1.00 32.16 313 GLY A C 1
ATOM 2400 O O . GLY A 1 313 ? 8.213 -19.922 12.984 1.00 32.16 313 GLY A O 1
ATOM 2401 N N . ASP A 1 314 ? 8.546 -19.804 15.135 1.00 33.38 314 ASP A N 1
ATOM 2402 C CA . ASP A 1 314 ? 8.531 -19.470 16.577 1.00 33.38 314 ASP A CA 1
ATOM 2403 C C . ASP A 1 314 ? 9.653 -18.458 16.903 1.00 33.38 314 ASP A C 1
ATOM 2405 O O . ASP A 1 314 ? 10.802 -18.660 16.490 1.00 33.38 314 ASP A O 1
ATOM 2409 N N . TRP A 1 315 ? 9.360 -17.396 17.660 1.00 44.53 315 TRP A N 1
ATOM 2410 C CA . TRP A 1 315 ? 10.362 -16.425 18.134 1.00 44.53 315 TRP A CA 1
ATOM 2411 C C . TRP A 1 315 ? 10.413 -16.384 19.653 1.00 44.53 315 TRP A C 1
ATOM 2413 O O . TRP A 1 315 ? 9.321 -16.392 20.262 1.00 44.53 315 TRP A O 1
#

Sequence (315 aa):
LPPGLGTFPVRRVDDYLDQVPEDWQEHGGVFLPMYQREAMWLAFSCSVPHALKVGVGKVCALTGERWTRALVKKPQNYLVVPTQPWLDGISVGGGRIRQFVAMPLGMGYTVEGQVTGEERFGGIQLEAIAPKAGRFPPVDTTKRCMEQGAPAGMAMGAPPPPACAPMPAACAPMPAQERKRKSGAMGLGAGGRMKQKIYPDPHGIDSWDTEDRSRVYVHIVNSELWREITGEQPPNTPVTAREYEKHGYPWFDLYDETAGTLAGTETLKGVKSIKDIDADKSNVPLQDDGSVEPATVKKLWYKALGAFGVRDGDW

Foldseek 3Di:
DFDDPDDFDKDWCVVQVVQDFVVCVVVTFIETEDAAFFFDKFFDDDQAKWWKFKDWLQQTLEARHGHDLDQDQVLGRTAIPPLVGIGQTGDQFPQKHFGWTKHAAPPQQASCCLSPVHRDRAFMKMKIFAFDPPLDPDGPPPVPCVPPDDPPDDDDDDDDDDDDDDDDDDDDDDDDPDDNPRPFWITTGGADMDRHFGARDPSDPNRTDSVRMDMGTYTYGYQVSCCSRPVDGTDPDDDDPVNCQVVPGEAEDEDDVPTDGRGYYPSNNPGDGPVRVCVVVDPDDPDPRDDDDHPHYDYDYSPPPVDDPPDDDDD

Mean predicted aligned error: 10.9 Å

Secondary structure (DSSP, 8-state):
-PPP------EEGGGGTTTS-HHHHTT--EEEE--TT-EE-EE---SS-EEEEEEETTEETTT-PBP-SS--BTTB--EEETTS-EE-EEEEETTEEEEEEEEETTSS-BHHHHHHS--SS-SEEEEEEEEPTTSSPPP-GGGHHHHS----------PPPPP--------PPP------S-TTEEEEEEEEEEE------SS-GGGEEEEEEEEEEEEEE-HHHHHHHH-PPPPS----HHHHHHTTPPEEEEE-TT---PPPPHHHHTPPBHHHHHHHH-SS--S-------S-EEEEEGGGTTS----S---